Protein AF-A0AAN6R0A6-F1 (afdb_monomer_lite)

Radius of gyration: 35.76 Å; chains: 1; bounding box: 102×127×80 Å

Foldseek 3Di:
DVVVVVVVVVVVVVVVVVVVVVCPVVVVVPVVVVVVVVVVVVVVVVVVVVVVVVVLLVVLVVVLVVVLVVVVVVVPPPPPDPPDDDDDDDDPDDDDDDDDDDDPDPPPPPPPPPVVVVLVLSDAQLLVVLPPLSSQLNSLLVVLVVCVVPVPPDDLVVLLVSLLSNLQSLLVSLLSLLVVCVVPVPPSLVSNLSNLVSSLSSVVSSVVSLVSLVVDDVSVVSSVVSVVSNVVSVVSNVVSVVVSVVVVVVVVVVVVPPPPPDPDDDDDDDDDDDDDPPDPDDPDLVVDSNSVSVVVSPPPPVVPPPDDPPPPPDPPPPDDD

pLDDT: mean 73.0, std 18.94, range [33.69, 97.94]

Secondary structure (DSSP, 8-state):
-THHHHHHHHHHHHHHHHHHHHHHHHHHHHHHHHHHHHHHHHHHHHHHHHHHHHHHHHHHHHHHHHHHHHHHHHHHS-------------------PPPPP--------TTHHHHHHHTTTTT---GGGG-HHHHHHHHHHHHHHHHHH-GGG--HHHHHHHHHHHHHHHHHHHHHHHHHHHH-HHHHHHHHHHHHHHHHHHHHHHHHHHHHHHHSTTHHHHHHHHHHHHHHHHHHHHHHHHHHHHHHHHHHHHHHHS--------------------------TTS-HHHHHHHHTTTTTTTTS-----PPPP-------

Organism: NCBI:txid329885

Sequence (321 aa):
MILALTSRVEYIRLLCQHVAKGRRRDAISSTQRFLDRSAHWRSEYERAKNAWQIAEGQAIELRMEVEKMKVCLESTQPAASASKKRKKAVDEDVIPDPRSPKKAKTIANPGSREEAAELGLGTGFGFAEVGEIGNILMRGLYEMYTFSKHPDRSEVTVLAYHLVRTASVLPQVVQQAIKTSFTQPASGHEVLKTTLTAAGKAVVSLVVGLDRLSQATDGTELQGQVVYAYVHMFVSLLGTFEEVSEFEVIEAQRKTSMPAAAKRPSTSKKKASSQQPKQPKQPNLKETPSLNAITCFPRRRYRRAGWKFRCPPAPIRRIRI

Structure (mmCIF, N/CA/C/O backbone):
data_AF-A0AAN6R0A6-F1
#
_entry.id   AF-A0AAN6R0A6-F1
#
loop_
_atom_site.group_PDB
_atom_site.id
_atom_site.type_symbol
_atom_site.label_atom_id
_atom_site.label_alt_id
_atom_site.label_comp_id
_atom_site.label_asym_id
_atom_site.label_entity_id
_atom_site.label_seq_id
_atom_site.pdbx_PDB_ins_code
_atom_site.Cartn_x
_atom_site.Cartn_y
_atom_site.Cartn_z
_atom_site.occupancy
_atom_site.B_iso_or_equiv
_atom_site.auth_seq_id
_atom_site.auth_comp_id
_atom_site.auth_asym_id
_atom_site.auth_atom_id
_atom_site.pdbx_PDB_model_num
ATOM 1 N N . MET A 1 1 ? 54.506 -65.515 -8.933 1.00 51.25 1 MET A N 1
ATOM 2 C CA . MET A 1 1 ? 53.461 -64.542 -9.341 1.00 51.25 1 MET A CA 1
ATOM 3 C C . MET A 1 1 ? 52.574 -64.041 -8.194 1.00 51.25 1 MET A C 1
ATOM 5 O O . MET A 1 1 ? 52.149 -62.899 -8.262 1.00 51.25 1 MET A O 1
ATOM 9 N N . ILE A 1 2 ? 52.328 -64.814 -7.125 1.00 48.44 2 ILE A N 1
ATOM 10 C CA . ILE A 1 2 ? 51.451 -64.403 -6.002 1.00 48.44 2 ILE A CA 1
ATOM 11 C C . ILE A 1 2 ? 52.053 -63.263 -5.143 1.00 48.44 2 ILE A C 1
ATOM 13 O O . ILE A 1 2 ? 51.328 -62.374 -4.709 1.00 48.44 2 ILE A O 1
ATOM 17 N N . LEU A 1 3 ? 53.383 -63.200 -4.989 1.00 49.59 3 LEU A N 1
ATOM 18 C CA . LEU A 1 3 ? 54.068 -62.162 -4.191 1.00 49.59 3 LEU A CA 1
ATOM 19 C C . LEU A 1 3 ? 54.043 -60.744 -4.805 1.00 49.59 3 LEU A C 1
ATOM 21 O O . LEU A 1 3 ? 54.246 -59.764 -4.097 1.00 49.59 3 LEU A O 1
ATOM 25 N N . ALA A 1 4 ? 53.780 -60.610 -6.109 1.00 54.81 4 ALA A N 1
ATOM 26 C CA . ALA A 1 4 ? 53.687 -59.303 -6.773 1.00 54.81 4 ALA A CA 1
ATOM 27 C C . ALA A 1 4 ? 52.287 -58.669 -6.649 1.00 54.81 4 ALA A C 1
ATOM 29 O O . ALA A 1 4 ? 52.127 -57.463 -6.825 1.00 54.81 4 ALA A O 1
ATOM 30 N N . LEU A 1 5 ? 51.265 -59.475 -6.343 1.00 54.16 5 LEU A N 1
ATOM 31 C CA . LEU A 1 5 ? 49.896 -59.000 -6.136 1.00 54.16 5 LEU A CA 1
ATOM 32 C C . LEU A 1 5 ? 49.704 -58.447 -4.720 1.00 54.16 5 LEU A C 1
ATOM 34 O O . LEU A 1 5 ? 49.018 -57.441 -4.557 1.00 54.16 5 LEU A O 1
ATOM 38 N N . THR A 1 6 ? 50.364 -59.032 -3.716 1.00 65.56 6 THR A N 1
ATOM 39 C CA . THR A 1 6 ? 50.305 -58.542 -2.330 1.00 65.56 6 THR A CA 1
ATOM 40 C C . THR A 1 6 ? 50.966 -57.173 -2.182 1.00 65.56 6 THR A C 1
ATOM 42 O O . THR A 1 6 ? 50.362 -56.280 -1.596 1.00 65.56 6 THR A O 1
ATOM 45 N N . SER A 1 7 ? 52.127 -56.934 -2.809 1.00 69.44 7 SER A N 1
ATOM 46 C CA . SER A 1 7 ? 52.786 -55.616 -2.750 1.00 69.44 7 SER A CA 1
ATOM 47 C C . SER A 1 7 ? 51.950 -54.500 -3.388 1.00 69.44 7 SER A C 1
ATOM 49 O O . SER A 1 7 ? 51.964 -53.360 -2.922 1.00 69.44 7 SER A O 1
ATOM 51 N N . ARG A 1 8 ? 51.167 -54.828 -4.423 1.00 71.12 8 ARG A N 1
ATOM 52 C CA . ARG A 1 8 ? 50.298 -53.875 -5.120 1.00 71.12 8 ARG A CA 1
ATOM 53 C C . ARG A 1 8 ? 49.075 -53.504 -4.284 1.00 71.12 8 ARG A C 1
ATOM 55 O O . ARG A 1 8 ? 48.708 -52.333 -4.244 1.00 71.12 8 ARG A O 1
ATOM 62 N N . VAL A 1 9 ? 48.478 -54.473 -3.589 1.00 79.00 9 VAL A N 1
ATOM 63 C CA . VAL A 1 9 ? 47.356 -54.229 -2.668 1.00 79.00 9 VAL A CA 1
ATOM 64 C C . VAL A 1 9 ? 47.820 -53.414 -1.457 1.00 79.00 9 VAL A C 1
ATOM 66 O O . VAL A 1 9 ? 47.155 -52.445 -1.091 1.00 79.00 9 VAL A O 1
ATOM 69 N N . GLU A 1 10 ? 48.994 -53.720 -0.899 1.00 80.44 10 GLU A N 1
ATOM 70 C CA . GLU A 1 10 ? 49.588 -52.955 0.205 1.00 80.44 10 GLU A CA 1
ATOM 71 C C . GLU A 1 10 ? 49.877 -51.500 -0.198 1.00 80.44 10 GLU A C 1
ATOM 73 O O . GLU A 1 10 ? 49.555 -50.564 0.538 1.00 80.44 10 GLU A O 1
ATOM 78 N N . TYR A 1 11 ? 50.417 -51.297 -1.404 1.00 79.00 11 TYR A N 1
ATOM 79 C CA . TYR A 1 11 ? 50.698 -49.970 -1.952 1.00 79.00 11 TYR A CA 1
ATOM 80 C C . TYR A 1 11 ? 49.421 -49.151 -2.175 1.00 79.00 11 TYR A C 1
ATOM 82 O O . TYR A 1 11 ? 49.362 -47.982 -1.789 1.00 79.00 11 TYR A O 1
ATOM 90 N N . ILE A 1 12 ? 48.365 -49.770 -2.717 1.00 79.38 12 ILE A N 1
ATOM 91 C CA . ILE A 1 12 ? 47.046 -49.134 -2.864 1.00 79.38 12 ILE A CA 1
ATOM 92 C C . ILE A 1 12 ? 46.486 -48.750 -1.488 1.00 79.38 12 ILE A C 1
ATOM 94 O O . ILE A 1 12 ? 45.989 -47.636 -1.315 1.00 79.38 12 ILE A O 1
ATOM 98 N N . ARG A 1 13 ? 46.625 -49.619 -0.480 1.00 79.12 13 ARG A N 1
ATOM 99 C CA . ARG A 1 13 ? 46.149 -49.352 0.886 1.00 79.12 13 ARG A CA 1
ATOM 100 C C . ARG A 1 13 ? 46.866 -48.156 1.522 1.00 79.12 13 ARG A C 1
ATOM 102 O O . ARG A 1 13 ? 46.214 -47.296 2.117 1.00 79.12 13 ARG A O 1
ATOM 109 N N . LEU A 1 14 ? 48.185 -48.061 1.345 1.00 79.00 14 LEU A N 1
ATOM 110 C CA . LEU A 1 14 ? 49.009 -46.934 1.800 1.00 79.00 14 LEU A CA 1
ATOM 111 C C . LEU A 1 14 ? 48.650 -45.619 1.093 1.00 79.00 14 LEU A C 1
ATOM 113 O O . LEU A 1 14 ? 48.529 -44.584 1.755 1.00 79.00 14 LEU A O 1
ATOM 117 N N . LEU A 1 15 ? 48.402 -45.664 -0.219 1.00 74.69 15 LEU A N 1
ATOM 118 C CA . LEU A 1 15 ? 47.924 -44.524 -1.008 1.00 74.69 15 LEU A CA 1
ATOM 119 C C . LEU A 1 15 ? 46.561 -44.028 -0.519 1.00 74.69 15 LEU A C 1
ATOM 121 O O . LEU A 1 15 ? 46.397 -42.836 -0.253 1.00 74.69 15 LEU A O 1
ATOM 125 N N . CYS A 1 16 ? 45.601 -44.932 -0.317 1.00 72.38 16 CYS A N 1
ATOM 126 C CA . CYS A 1 16 ? 44.285 -44.584 0.215 1.00 72.38 16 CYS A CA 1
ATOM 127 C C . CYS A 1 16 ? 44.385 -43.942 1.608 1.00 72.38 16 CYS A C 1
ATOM 129 O O . CYS A 1 16 ? 43.691 -42.963 1.888 1.00 72.38 16 CYS A O 1
ATOM 131 N N . GLN A 1 17 ? 45.285 -44.431 2.466 1.00 74.62 17 GLN A N 1
ATOM 132 C CA . GLN A 1 17 ? 45.495 -43.873 3.802 1.00 74.62 17 GLN A CA 1
ATOM 133 C C . GLN A 1 17 ? 46.148 -42.479 3.767 1.00 74.62 17 GLN A C 1
ATOM 135 O O . GLN A 1 17 ? 45.773 -41.612 4.560 1.00 74.62 17 GLN A O 1
ATOM 140 N N . HIS A 1 18 ? 47.082 -42.232 2.843 1.00 67.44 18 HIS A N 1
ATOM 141 C CA . HIS A 1 18 ? 47.694 -40.912 2.648 1.00 67.44 18 HIS A CA 1
ATOM 142 C C . HIS A 1 18 ? 46.698 -39.890 2.089 1.00 67.44 18 HIS A C 1
ATOM 144 O O . HIS A 1 18 ? 46.597 -38.778 2.610 1.00 67.44 18 HIS A O 1
ATOM 150 N N . VAL A 1 19 ? 45.889 -40.283 1.102 1.00 65.69 19 VAL A N 1
ATOM 151 C CA . VAL A 1 19 ? 44.829 -39.432 0.536 1.00 65.69 19 VAL A CA 1
ATOM 152 C C . VAL A 1 19 ? 43.765 -39.100 1.591 1.00 65.69 19 VAL A C 1
ATOM 154 O O . VAL A 1 19 ? 43.313 -37.957 1.674 1.00 65.69 19 VAL A O 1
ATOM 157 N N . ALA A 1 20 ? 43.401 -40.057 2.451 1.00 62.56 20 ALA A N 1
ATOM 158 C CA . ALA A 1 20 ? 42.457 -39.830 3.545 1.00 62.56 20 ALA A CA 1
ATOM 159 C C . ALA A 1 20 ? 43.007 -38.887 4.633 1.00 62.56 20 ALA A C 1
ATOM 161 O O . ALA A 1 20 ? 42.252 -38.083 5.184 1.00 62.56 20 ALA A O 1
ATOM 162 N N . LYS A 1 21 ? 44.315 -38.945 4.930 1.00 60.75 21 LYS A N 1
ATOM 163 C CA . LYS A 1 21 ? 44.974 -38.034 5.884 1.00 60.75 21 LYS A CA 1
ATOM 164 C C . LYS A 1 21 ? 45.144 -36.617 5.322 1.00 60.75 21 LYS A C 1
ATOM 166 O O . LYS A 1 21 ? 44.947 -35.663 6.070 1.00 60.75 21 LYS A O 1
ATOM 171 N N . GLY A 1 22 ? 45.433 -36.473 4.025 1.00 58.47 22 GLY A N 1
ATOM 172 C CA . GLY A 1 22 ? 45.566 -35.172 3.356 1.00 58.47 22 GLY A CA 1
ATOM 173 C C . GLY A 1 22 ? 44.242 -34.413 3.207 1.00 58.47 22 GLY A C 1
ATOM 174 O O . GLY A 1 22 ? 44.196 -33.208 3.425 1.00 58.47 22 GLY A O 1
ATOM 175 N N . ARG A 1 23 ? 43.125 -35.103 2.930 1.00 56.03 23 ARG A N 1
ATOM 176 C CA . ARG A 1 23 ? 41.823 -34.433 2.729 1.00 56.03 23 ARG A CA 1
ATOM 177 C C . ARG A 1 23 ? 41.194 -33.858 4.000 1.00 56.03 23 ARG A C 1
ATOM 179 O O . ARG A 1 23 ? 40.386 -32.946 3.893 1.00 56.03 23 ARG A O 1
ATOM 186 N N . ARG A 1 24 ? 41.514 -34.347 5.203 1.00 54.97 24 ARG A N 1
ATOM 187 C CA . ARG A 1 24 ? 40.790 -33.926 6.423 1.00 54.97 24 ARG A CA 1
ATOM 188 C C . ARG A 1 24 ? 41.092 -32.497 6.891 1.00 54.97 24 ARG A C 1
ATOM 190 O O . ARG A 1 24 ? 40.231 -31.917 7.541 1.00 54.97 24 ARG A O 1
ATOM 197 N N . ARG A 1 25 ? 42.257 -31.919 6.569 1.00 54.47 25 ARG A N 1
ATOM 198 C CA . ARG A 1 25 ? 42.593 -30.536 6.975 1.00 54.47 25 ARG A CA 1
ATOM 199 C C . ARG A 1 25 ? 42.025 -29.474 6.021 1.00 54.47 25 ARG A C 1
ATOM 201 O O . ARG A 1 25 ? 41.615 -28.420 6.493 1.00 54.47 25 ARG A O 1
ATOM 208 N N . ASP A 1 26 ? 41.859 -29.804 4.738 1.00 53.75 26 ASP A N 1
ATOM 209 C CA . ASP A 1 26 ? 41.384 -28.851 3.717 1.00 53.75 26 ASP A CA 1
ATOM 210 C C . ASP A 1 26 ? 39.917 -29.062 3.279 1.00 53.75 26 ASP A C 1
ATOM 212 O O . ASP A 1 26 ? 39.268 -28.131 2.794 1.00 53.75 26 ASP A O 1
ATOM 216 N N . ALA A 1 27 ? 39.336 -30.253 3.481 1.00 53.81 27 ALA A N 1
ATOM 217 C CA . ALA A 1 27 ? 37.946 -30.531 3.083 1.00 53.81 27 ALA A CA 1
ATOM 218 C C . ALA A 1 27 ? 36.902 -29.934 4.042 1.00 53.81 27 ALA A C 1
ATOM 220 O O . ALA A 1 27 ? 35.821 -29.538 3.602 1.00 53.81 27 ALA A O 1
ATOM 221 N N . ILE A 1 28 ? 37.226 -29.826 5.337 1.00 52.41 28 ILE A N 1
ATOM 222 C CA . ILE A 1 28 ? 36.341 -29.173 6.314 1.00 52.41 28 ILE A CA 1
ATOM 223 C C . ILE A 1 28 ? 36.450 -27.645 6.169 1.00 52.41 28 ILE A C 1
ATOM 225 O O . ILE A 1 28 ? 35.452 -26.947 6.263 1.00 52.41 28 ILE A O 1
ATOM 229 N N . SER A 1 29 ? 37.634 -27.113 5.834 1.00 54.59 29 SER A N 1
ATOM 230 C CA . SER A 1 29 ? 37.835 -25.666 5.662 1.00 54.59 29 SER A CA 1
ATOM 231 C C . SER A 1 29 ? 37.207 -25.110 4.379 1.00 54.59 29 SER A C 1
ATOM 233 O O . SER A 1 29 ? 36.623 -24.031 4.406 1.00 54.59 29 SER A O 1
ATOM 235 N N . SER A 1 30 ? 37.291 -25.823 3.253 1.00 55.41 30 SER A N 1
ATOM 236 C CA . SER A 1 30 ? 36.768 -25.316 1.975 1.00 55.41 30 SER A CA 1
ATOM 237 C C . SER A 1 30 ? 35.240 -25.246 1.959 1.00 55.41 30 SER A C 1
ATOM 239 O O . SER A 1 30 ? 34.690 -24.185 1.674 1.00 55.41 30 SER A O 1
ATOM 241 N N . THR A 1 31 ? 34.548 -26.320 2.345 1.00 52.44 31 THR A N 1
ATOM 242 C CA . THR A 1 31 ? 33.074 -26.363 2.366 1.00 52.44 31 THR A CA 1
ATOM 243 C C . THR A 1 31 ? 32.483 -25.352 3.358 1.00 52.44 31 THR A C 1
ATOM 245 O O . THR A 1 31 ? 31.539 -24.643 3.014 1.00 52.44 31 THR A O 1
ATOM 248 N N . GLN A 1 32 ? 33.084 -25.201 4.548 1.00 54.78 32 GLN A N 1
ATOM 249 C CA . GLN A 1 32 ? 32.660 -24.201 5.538 1.00 54.78 32 GLN A CA 1
ATOM 250 C C . GLN A 1 32 ? 32.921 -22.761 5.046 1.00 54.78 32 GLN A C 1
ATOM 252 O O . GLN A 1 32 ? 32.041 -21.915 5.155 1.00 54.78 32 GLN A O 1
ATOM 257 N N . ARG A 1 33 ? 34.061 -22.491 4.383 1.00 57.41 33 ARG A N 1
ATOM 258 C CA . ARG A 1 33 ? 34.363 -21.173 3.779 1.00 57.41 33 ARG A CA 1
ATOM 259 C C . ARG A 1 33 ? 33.404 -20.782 2.651 1.00 57.41 33 ARG A C 1
ATOM 261 O O . ARG A 1 33 ? 33.110 -19.598 2.494 1.00 57.41 33 ARG A O 1
ATOM 268 N N . PHE A 1 34 ? 32.924 -21.734 1.846 1.00 59.19 34 PHE A N 1
ATOM 269 C CA . PHE A 1 34 ? 31.908 -21.450 0.822 1.00 59.19 34 PHE A CA 1
ATOM 270 C C . PHE A 1 34 ? 30.554 -21.098 1.449 1.00 59.19 34 PHE A C 1
ATOM 272 O O . PHE A 1 34 ? 29.883 -20.178 0.972 1.00 59.19 34 PHE A O 1
ATOM 279 N N . LEU A 1 35 ? 30.178 -21.774 2.540 1.00 62.88 35 LEU A N 1
ATOM 280 C CA . LEU A 1 35 ? 28.979 -21.437 3.307 1.00 62.88 35 LEU A CA 1
ATOM 281 C C . LEU A 1 35 ? 29.103 -20.040 3.930 1.00 62.88 35 LEU A C 1
ATOM 283 O O . LEU A 1 35 ? 28.197 -19.230 3.728 1.00 62.88 35 LEU A O 1
ATOM 287 N N . ASP A 1 36 ? 30.250 -19.714 4.530 1.00 73.25 36 ASP A N 1
ATOM 288 C CA . ASP A 1 36 ? 30.532 -18.390 5.103 1.00 73.25 36 ASP A CA 1
ATOM 289 C C . ASP A 1 36 ? 30.529 -17.284 4.041 1.00 73.25 36 ASP A C 1
ATOM 291 O O . ASP A 1 36 ? 29.966 -16.213 4.256 1.00 73.25 36 ASP A O 1
ATOM 295 N N . ARG A 1 37 ? 31.075 -17.542 2.845 1.00 78.88 37 ARG A N 1
ATOM 296 C CA . ARG A 1 37 ? 31.036 -16.583 1.729 1.00 78.88 37 ARG A CA 1
ATOM 297 C C . ARG A 1 37 ? 29.612 -16.366 1.217 1.00 78.88 37 ARG A C 1
ATOM 299 O O . ARG A 1 37 ? 29.241 -15.232 0.925 1.00 78.88 37 ARG A O 1
ATOM 306 N N . SER A 1 38 ? 28.804 -17.423 1.115 1.00 79.69 38 SER A N 1
ATOM 307 C CA . SER A 1 38 ? 27.401 -17.290 0.704 1.00 79.69 38 SER A CA 1
ATOM 308 C C . SER A 1 38 ? 26.569 -16.542 1.751 1.00 79.69 38 SER A C 1
ATOM 310 O O . SER A 1 38 ? 25.739 -15.709 1.399 1.00 79.69 38 SER A O 1
ATOM 312 N N . ALA A 1 39 ? 26.805 -16.803 3.040 1.00 81.19 39 ALA A N 1
ATOM 313 C CA . ALA A 1 39 ? 26.158 -16.097 4.139 1.00 81.19 39 ALA A CA 1
ATOM 314 C C . ALA A 1 39 ? 26.573 -14.620 4.168 1.00 81.19 39 ALA A C 1
ATOM 316 O O . ALA A 1 39 ? 25.713 -13.753 4.300 1.00 81.19 39 ALA A O 1
ATOM 317 N N . HIS A 1 40 ? 27.860 -14.334 3.950 1.00 87.56 40 HIS A N 1
ATOM 318 C CA . HIS A 1 40 ? 28.379 -12.976 3.824 1.00 87.56 40 HIS A CA 1
ATOM 319 C C . HIS A 1 40 ? 27.683 -12.208 2.696 1.00 87.56 40 HIS A C 1
ATOM 321 O O . HIS A 1 40 ? 27.121 -11.153 2.956 1.00 87.56 40 HIS A O 1
ATOM 327 N N . TRP A 1 41 ? 27.623 -12.749 1.474 1.00 91.94 41 TRP A N 1
ATOM 328 C CA . TRP A 1 41 ? 26.972 -12.049 0.358 1.00 91.94 41 TRP A CA 1
ATOM 329 C C . TRP A 1 41 ? 25.464 -11.873 0.538 1.00 91.94 41 TRP A C 1
ATOM 331 O O . TRP A 1 41 ? 24.940 -10.835 0.148 1.00 91.94 41 TRP A O 1
ATOM 341 N N . ARG A 1 42 ? 24.761 -12.830 1.161 1.00 91.62 42 ARG A N 1
ATOM 342 C CA . ARG A 1 42 ? 23.348 -12.632 1.536 1.00 91.62 42 ARG A CA 1
ATOM 343 C C . ARG A 1 42 ? 23.199 -11.499 2.551 1.00 91.62 42 ARG A C 1
ATOM 345 O O . ARG A 1 42 ? 22.319 -10.664 2.395 1.00 91.62 42 ARG A O 1
ATOM 352 N N . SER A 1 43 ? 24.068 -11.455 3.559 1.00 92.69 43 SER A N 1
ATOM 353 C CA . SER A 1 43 ? 24.074 -10.397 4.576 1.00 92.69 43 SER A CA 1
ATOM 354 C C . SER A 1 43 ? 24.381 -9.022 3.975 1.00 92.69 43 SER A C 1
ATOM 356 O O . SER A 1 43 ? 23.661 -8.062 4.238 1.00 92.69 43 SER A O 1
ATOM 358 N N . GLU A 1 44 ? 25.396 -8.924 3.112 1.00 93.00 44 GLU A N 1
ATOM 359 C CA . GLU A 1 44 ? 25.736 -7.681 2.410 1.00 93.00 44 GLU A CA 1
ATOM 360 C C . GLU A 1 44 ? 24.626 -7.250 1.448 1.00 93.00 44 GLU A C 1
ATOM 362 O O . GLU A 1 44 ? 24.297 -6.067 1.391 1.00 93.00 44 GLU A O 1
ATOM 367 N N . TYR A 1 45 ? 23.994 -8.195 0.746 1.00 95.88 45 TYR A N 1
ATOM 368 C CA . TYR A 1 45 ? 22.830 -7.911 -0.089 1.00 95.88 45 TYR A CA 1
ATOM 369 C C . TYR A 1 45 ? 21.672 -7.342 0.735 1.00 95.88 45 TYR A C 1
ATOM 371 O O . TYR A 1 45 ? 21.141 -6.293 0.381 1.00 95.88 45 TYR A O 1
ATOM 379 N N . GLU A 1 46 ? 21.307 -7.974 1.854 1.00 94.81 46 GLU A N 1
ATOM 380 C CA . GLU A 1 46 ? 20.240 -7.459 2.720 1.00 94.81 46 GLU A CA 1
ATOM 381 C C . GLU A 1 46 ? 20.615 -6.098 3.327 1.00 94.81 46 GLU A C 1
ATOM 383 O O . GLU A 1 46 ? 19.773 -5.204 3.391 1.00 94.81 46 GLU A O 1
ATOM 388 N N . ARG A 1 47 ? 21.885 -5.870 3.694 1.00 94.62 47 ARG A N 1
ATOM 389 C CA . ARG A 1 47 ? 22.349 -4.554 4.166 1.00 94.62 47 ARG A CA 1
ATOM 390 C C . ARG A 1 47 ? 22.214 -3.484 3.082 1.00 94.62 47 ARG A C 1
ATOM 392 O O . ARG A 1 47 ? 21.681 -2.412 3.361 1.00 94.62 47 ARG A O 1
ATOM 399 N N . ALA A 1 48 ? 22.675 -3.766 1.865 1.00 95.62 48 ALA A N 1
ATOM 400 C CA . ALA A 1 48 ? 22.591 -2.841 0.738 1.00 95.62 48 ALA A CA 1
ATOM 401 C C . ALA A 1 48 ? 21.135 -2.557 0.346 1.00 95.62 48 ALA A C 1
ATOM 403 O O . ALA A 1 48 ? 20.765 -1.406 0.132 1.00 95.62 48 ALA A O 1
ATOM 404 N N . LYS A 1 49 ? 20.291 -3.591 0.325 1.00 93.31 49 LYS A N 1
ATOM 405 C CA . LYS A 1 49 ? 18.851 -3.486 0.079 1.00 93.31 49 LYS A CA 1
ATOM 406 C C . LYS A 1 49 ? 18.162 -2.617 1.132 1.00 93.31 49 LYS A C 1
ATOM 408 O O . LYS A 1 49 ? 17.406 -1.724 0.764 1.00 93.31 49 LYS A O 1
ATOM 413 N N . ASN A 1 50 ? 18.468 -2.813 2.416 1.00 92.12 50 ASN A N 1
ATOM 414 C CA . ASN A 1 50 ? 17.938 -1.980 3.498 1.00 92.12 50 ASN A CA 1
ATOM 415 C C . ASN A 1 50 ? 18.404 -0.522 3.366 1.00 92.12 50 ASN A C 1
ATOM 417 O O . ASN A 1 50 ? 17.592 0.393 3.467 1.00 92.12 50 ASN A O 1
ATOM 421 N N . ALA A 1 51 ? 19.693 -0.292 3.091 1.00 93.94 51 ALA A N 1
ATOM 422 C CA . ALA A 1 51 ? 20.229 1.054 2.883 1.00 93.94 51 ALA A CA 1
ATOM 423 C C . ALA A 1 51 ? 19.566 1.758 1.688 1.00 93.94 51 ALA A C 1
ATOM 425 O O . ALA A 1 51 ? 19.210 2.933 1.779 1.00 93.94 51 ALA A O 1
ATOM 426 N N . TRP A 1 52 ? 19.346 1.029 0.592 1.00 92.38 52 TRP A N 1
ATOM 427 C CA . TRP A 1 52 ? 18.644 1.534 -0.582 1.00 92.38 52 TRP A CA 1
ATOM 428 C C . TRP A 1 52 ? 17.185 1.885 -0.269 1.00 92.38 52 TRP A C 1
ATOM 430 O O . TRP A 1 52 ? 16.756 2.982 -0.606 1.00 92.38 52 TRP A O 1
ATOM 440 N N . GLN A 1 53 ? 16.451 1.029 0.449 1.00 86.31 53 GLN A N 1
ATOM 441 C CA . GLN A 1 53 ? 15.070 1.312 0.869 1.00 86.31 53 GLN A CA 1
ATOM 442 C C . GLN A 1 53 ? 14.971 2.545 1.780 1.00 86.31 53 GLN A C 1
ATOM 444 O O . GLN A 1 53 ? 14.036 3.337 1.652 1.00 86.31 53 GLN A O 1
ATOM 449 N N . ILE A 1 54 ? 15.939 2.738 2.682 1.00 87.81 54 ILE A N 1
ATOM 450 C CA . ILE A 1 54 ? 16.014 3.931 3.537 1.00 87.81 54 ILE A CA 1
ATOM 451 C C . ILE A 1 54 ? 16.243 5.183 2.681 1.00 87.81 54 ILE A C 1
ATOM 453 O O . ILE A 1 54 ? 15.520 6.169 2.832 1.00 87.81 54 ILE A O 1
ATOM 457 N N . ALA A 1 55 ? 17.216 5.141 1.767 1.00 91.50 55 ALA A N 1
ATOM 458 C CA . ALA A 1 55 ? 17.546 6.267 0.896 1.00 91.50 55 ALA A CA 1
ATOM 459 C C . ALA A 1 55 ? 16.400 6.612 -0.073 1.00 91.50 55 ALA A C 1
ATOM 461 O O . ALA A 1 55 ? 16.065 7.784 -0.239 1.00 91.50 55 ALA A O 1
ATOM 462 N N . GLU A 1 56 ? 15.763 5.602 -0.671 1.00 85.12 56 GLU A N 1
ATOM 463 C CA . GLU A 1 56 ? 14.553 5.749 -1.488 1.00 85.12 56 GLU A CA 1
ATOM 464 C C . GLU A 1 56 ? 13.447 6.433 -0.676 1.00 85.12 56 GLU A C 1
ATOM 466 O O . GLU A 1 56 ? 12.856 7.420 -1.116 1.00 85.12 56 GLU A O 1
ATOM 471 N N . GLY A 1 57 ? 13.235 5.972 0.557 1.00 81.94 57 GLY A N 1
ATOM 472 C CA . GLY A 1 57 ? 12.277 6.565 1.474 1.00 81.94 57 GLY A CA 1
ATOM 473 C C . GLY A 1 57 ? 12.513 8.052 1.737 1.00 81.94 57 GLY A C 1
ATOM 474 O O . GLY A 1 57 ? 11.589 8.859 1.603 1.00 81.94 57 GLY A O 1
ATOM 475 N N . GLN A 1 58 ? 13.752 8.423 2.062 1.00 88.62 58 GLN A N 1
ATOM 476 C CA . GLN A 1 58 ? 14.146 9.816 2.286 1.00 88.62 58 GLN A CA 1
ATOM 477 C C . GLN A 1 58 ? 13.977 10.670 1.025 1.00 88.62 58 GLN A C 1
ATOM 479 O O . GLN A 1 58 ? 13.502 11.802 1.098 1.00 88.62 58 GLN A O 1
ATOM 484 N N . ALA A 1 59 ? 14.319 10.133 -0.148 1.00 88.62 59 ALA A N 1
ATOM 485 C CA . ALA A 1 59 ? 14.162 10.845 -1.410 1.00 88.62 59 ALA A CA 1
ATOM 486 C C . ALA A 1 59 ? 12.689 11.160 -1.711 1.00 88.62 59 ALA A C 1
ATOM 488 O O . ALA A 1 59 ? 12.380 12.261 -2.171 1.00 88.62 59 ALA A O 1
ATOM 489 N N . ILE A 1 60 ? 11.772 10.226 -1.440 1.00 83.19 60 ILE A N 1
ATOM 490 C CA . ILE A 1 60 ? 10.333 10.452 -1.634 1.00 83.19 60 ILE A CA 1
ATOM 491 C C . ILE A 1 60 ? 9.809 11.492 -0.640 1.00 83.19 60 ILE A C 1
ATOM 493 O O . ILE A 1 60 ? 9.066 12.389 -1.033 1.00 83.19 60 ILE A O 1
ATOM 497 N N . GLU A 1 61 ? 10.226 11.419 0.622 1.00 84.50 61 GLU A N 1
ATOM 498 C CA . GLU A 1 61 ? 9.839 12.387 1.653 1.00 84.50 61 GLU A CA 1
ATOM 499 C C . GLU A 1 61 ? 10.288 13.811 1.302 1.00 84.50 61 GLU A C 1
ATOM 501 O O . GLU A 1 61 ? 9.480 14.741 1.319 1.00 84.50 61 GLU A O 1
ATOM 506 N N . LEU A 1 62 ? 11.539 13.976 0.864 1.00 88.69 62 LEU A N 1
ATOM 507 C CA . LEU A 1 62 ? 12.046 15.262 0.385 1.00 88.69 62 LEU A CA 1
ATOM 508 C C . LEU A 1 62 ? 11.270 15.766 -0.839 1.00 88.69 62 LEU A C 1
ATOM 510 O O . LEU A 1 62 ? 10.969 16.954 -0.923 1.00 88.69 62 LEU A O 1
ATOM 514 N N . ARG A 1 63 ? 10.904 14.887 -1.783 1.00 85.25 63 ARG A N 1
ATOM 515 C CA . ARG A 1 63 ? 10.079 15.265 -2.948 1.00 85.25 63 ARG A CA 1
ATOM 516 C C . ARG A 1 63 ? 8.686 15.735 -2.533 1.00 85.25 63 ARG A C 1
ATOM 518 O O . ARG A 1 63 ? 8.197 16.723 -3.080 1.00 85.25 63 ARG A O 1
ATOM 525 N N . MET A 1 64 ? 8.064 15.056 -1.572 1.00 82.19 64 MET A N 1
ATOM 526 C CA . MET A 1 64 ? 6.778 15.464 -1.009 1.00 82.19 64 MET A CA 1
ATOM 527 C C . MET A 1 64 ? 6.873 16.829 -0.321 1.00 82.19 64 MET A C 1
ATOM 529 O O . MET A 1 64 ? 6.022 17.683 -0.563 1.00 82.19 64 MET A O 1
ATOM 533 N N . GLU A 1 65 ? 7.911 17.064 0.486 1.00 85.06 65 GLU A N 1
ATOM 534 C CA . GLU A 1 65 ? 8.097 18.349 1.168 1.00 85.06 65 GLU A CA 1
ATOM 535 C C . GLU A 1 65 ? 8.392 19.475 0.168 1.00 85.06 65 GLU A C 1
ATOM 537 O O . GLU A 1 65 ? 7.823 20.556 0.278 1.00 85.06 65 GLU A O 1
ATOM 542 N N . VAL A 1 66 ? 9.198 19.221 -0.869 1.00 87.06 66 VAL A N 1
ATOM 543 C CA . VAL A 1 66 ? 9.421 20.184 -1.960 1.00 87.06 66 VAL A CA 1
ATOM 544 C C . VAL A 1 66 ? 8.107 20.544 -2.650 1.00 87.06 66 VAL A C 1
ATOM 546 O O . VAL A 1 66 ? 7.858 21.722 -2.898 1.00 87.06 66 VAL A O 1
ATOM 549 N N . GLU A 1 67 ? 7.252 19.567 -2.954 1.00 79.88 67 GLU A N 1
ATOM 550 C CA . GLU A 1 67 ? 5.959 19.834 -3.593 1.00 79.88 67 GLU A CA 1
ATOM 551 C C . GLU A 1 67 ? 5.023 20.619 -2.665 1.00 79.88 67 GLU A C 1
ATOM 553 O O . GLU A 1 67 ? 4.405 21.594 -3.086 1.00 79.88 67 GLU A O 1
ATOM 558 N N . LYS A 1 68 ? 4.980 20.268 -1.378 1.00 81.12 68 LYS A N 1
ATOM 559 C CA . LYS A 1 68 ? 4.242 21.017 -0.355 1.00 81.12 68 LYS A CA 1
ATOM 560 C C . LYS A 1 68 ? 4.728 22.465 -0.257 1.00 81.12 68 LYS A C 1
ATOM 562 O O . LYS A 1 68 ? 3.914 23.384 -0.247 1.00 81.12 68 LYS A O 1
ATOM 567 N N . MET A 1 69 ? 6.041 22.685 -0.254 1.00 82.44 69 MET A N 1
ATOM 568 C CA . MET A 1 69 ? 6.633 24.024 -0.225 1.00 82.44 69 MET A CA 1
ATOM 569 C C . MET A 1 69 ? 6.343 24.815 -1.503 1.00 82.44 69 MET A C 1
ATOM 571 O O . MET A 1 69 ? 6.062 26.009 -1.417 1.00 82.44 69 MET A O 1
ATOM 575 N N . LYS A 1 70 ? 6.334 24.171 -2.677 1.00 83.25 70 LYS A N 1
ATOM 576 C CA . LYS A 1 70 ? 5.896 24.811 -3.929 1.00 83.25 70 LYS A CA 1
ATOM 577 C C . LYS A 1 70 ? 4.445 25.271 -3.844 1.00 83.25 70 LYS A C 1
ATOM 579 O O . LYS A 1 70 ? 4.170 26.422 -4.159 1.00 83.25 70 LYS A O 1
ATOM 584 N N . VAL A 1 71 ? 3.544 24.422 -3.348 1.00 77.06 71 VAL A N 1
ATOM 585 C CA . VAL A 1 71 ? 2.129 24.780 -3.150 1.00 77.06 71 VAL A CA 1
ATOM 586 C C . VAL A 1 71 ? 1.994 25.957 -2.178 1.00 77.06 71 VAL A C 1
ATOM 588 O O . VAL A 1 71 ? 1.257 26.904 -2.456 1.00 77.06 71 VAL A O 1
ATOM 591 N N . CYS A 1 72 ? 2.745 25.958 -1.071 1.00 83.19 72 CYS A N 1
ATOM 592 C CA . CYS A 1 72 ? 2.775 27.086 -0.136 1.00 83.19 72 CYS A CA 1
ATOM 593 C C . CYS A 1 72 ? 3.251 28.382 -0.814 1.00 83.19 72 CYS A C 1
ATOM 595 O O . CYS A 1 72 ? 2.608 29.422 -0.655 1.00 83.19 72 CYS A O 1
ATOM 597 N N . LEU A 1 73 ? 4.328 28.331 -1.603 1.00 83.31 73 LEU A N 1
ATOM 598 C CA . LEU A 1 73 ? 4.852 29.494 -2.326 1.00 83.31 73 LEU A CA 1
ATOM 599 C C . LEU A 1 73 ? 3.862 30.020 -3.369 1.00 83.31 73 LEU A C 1
ATOM 601 O O . LEU A 1 73 ? 3.621 31.223 -3.415 1.00 83.31 73 LEU A O 1
ATOM 605 N N . GLU A 1 74 ? 3.238 29.139 -4.149 1.00 81.19 74 GLU A N 1
ATOM 606 C CA . GLU A 1 74 ? 2.225 29.503 -5.147 1.00 81.19 74 GLU A CA 1
ATOM 607 C C . GLU A 1 74 ? 0.969 30.109 -4.507 1.00 81.19 74 GLU A C 1
ATOM 609 O O . GLU A 1 74 ? 0.367 31.018 -5.074 1.00 81.19 74 GLU A O 1
ATOM 614 N N . SER A 1 75 ? 0.588 29.649 -3.311 1.00 76.56 75 SER A N 1
ATOM 615 C CA . SER A 1 75 ? -0.531 30.223 -2.551 1.00 76.56 75 SER A CA 1
ATOM 616 C C . SER A 1 75 ? -0.203 31.578 -1.914 1.00 76.56 75 SER A C 1
ATOM 618 O O . SER A 1 75 ? -1.085 32.423 -1.768 1.00 76.56 75 SER A O 1
ATOM 620 N N . THR A 1 76 ? 1.066 31.795 -1.554 1.00 75.31 76 THR A N 1
ATOM 621 C CA . THR A 1 76 ? 1.537 33.037 -0.922 1.00 75.31 76 THR A CA 1
ATOM 622 C C . THR A 1 76 ? 1.889 34.095 -1.959 1.00 75.31 76 THR A C 1
ATOM 624 O O . THR A 1 76 ? 1.884 35.281 -1.639 1.00 75.31 76 THR A O 1
ATOM 627 N N . GLN A 1 77 ? 2.173 33.695 -3.204 1.00 67.38 77 GLN A N 1
ATOM 628 C CA . GLN A 1 77 ? 2.408 34.618 -4.302 1.00 67.38 77 GLN A CA 1
ATOM 629 C C . GLN A 1 77 ? 1.101 35.378 -4.586 1.00 67.38 77 GLN A C 1
ATOM 631 O O . GLN A 1 77 ? 0.154 34.803 -5.131 1.00 67.38 77 GLN A O 1
ATOM 636 N N . PRO A 1 78 ? 1.007 36.673 -4.226 1.00 52.91 78 PRO A N 1
ATOM 637 C CA . PRO A 1 78 ? -0.189 37.449 -4.505 1.00 52.91 78 PRO A CA 1
ATOM 638 C C . PRO A 1 78 ? -0.378 37.479 -6.019 1.00 52.91 78 PRO A C 1
ATOM 640 O O . PRO A 1 78 ? 0.612 37.532 -6.753 1.00 52.91 78 PRO A O 1
ATOM 643 N N . ALA A 1 79 ? -1.627 37.475 -6.490 1.00 57.50 79 ALA A N 1
ATOM 644 C CA . ALA A 1 79 ? -1.980 37.669 -7.895 1.00 57.50 79 ALA A CA 1
ATOM 645 C C . ALA A 1 79 ? -1.495 39.050 -8.389 1.00 57.50 79 ALA A C 1
ATOM 647 O O . ALA A 1 79 ? -2.249 40.016 -8.504 1.00 57.50 79 ALA A O 1
ATOM 648 N N . ALA A 1 80 ? -0.197 39.169 -8.638 1.00 56.25 80 ALA A N 1
ATOM 649 C CA . ALA A 1 80 ? 0.462 40.384 -9.055 1.00 56.25 80 ALA A CA 1
ATOM 650 C C . ALA A 1 80 ? 0.288 40.519 -10.566 1.00 56.25 80 ALA A C 1
ATOM 652 O O . ALA A 1 80 ? 1.081 39.996 -11.344 1.00 56.25 80 ALA A O 1
ATOM 653 N N . SER A 1 81 ? -0.792 41.201 -10.960 1.00 51.84 81 SER A N 1
ATOM 654 C CA . SER A 1 81 ? -0.821 42.266 -11.984 1.00 51.84 81 SER A CA 1
ATOM 655 C C . SER A 1 81 ? -2.155 42.351 -12.742 1.00 51.84 81 SER A C 1
ATOM 657 O O . SER A 1 81 ? -2.223 42.216 -13.959 1.00 51.84 81 SER A O 1
ATOM 659 N N . ALA A 1 82 ? -3.227 42.752 -12.053 1.00 48.59 82 ALA A N 1
ATOM 660 C CA . ALA A 1 82 ? -4.182 43.650 -12.703 1.00 48.59 82 ALA A CA 1
ATOM 661 C C . ALA A 1 82 ? -3.515 45.034 -12.772 1.00 48.59 82 ALA A C 1
ATOM 663 O O . ALA A 1 82 ? -3.647 45.856 -11.865 1.00 48.59 82 ALA A O 1
ATOM 664 N N . SER A 1 83 ? -2.707 45.257 -13.811 1.00 52.19 83 SER A N 1
ATOM 665 C CA . SER A 1 83 ? -2.028 46.527 -14.062 1.00 52.19 83 SER A CA 1
ATOM 666 C C . SER A 1 83 ? -3.063 47.641 -14.248 1.00 52.19 83 SER A C 1
ATOM 668 O O . SER A 1 83 ? -3.587 47.858 -15.344 1.00 52.19 83 SER A O 1
ATOM 670 N N . LYS A 1 84 ? -3.375 48.367 -13.172 1.00 51.69 84 LYS A N 1
ATOM 671 C CA . LYS A 1 84 ? -4.063 49.655 -13.262 1.00 51.69 84 LYS A CA 1
ATOM 672 C C . LYS A 1 84 ? -3.172 50.604 -14.064 1.00 51.69 84 LYS A C 1
ATOM 674 O O . LYS A 1 84 ? -2.070 50.934 -13.636 1.00 51.69 84 LYS A O 1
ATOM 679 N N . LYS A 1 85 ? -3.682 51.025 -15.227 1.00 53.72 85 LYS A N 1
ATOM 680 C CA . LYS A 1 85 ? -3.283 52.215 -15.995 1.00 53.72 85 LYS A CA 1
ATOM 681 C C . LYS A 1 85 ? -2.611 53.265 -15.096 1.00 53.72 85 LYS A C 1
ATOM 683 O O . LYS A 1 85 ? -3.303 53.929 -14.326 1.00 53.72 85 LYS A O 1
ATOM 688 N N . ARG A 1 86 ? -1.304 53.481 -15.253 1.00 50.25 86 ARG A N 1
ATOM 689 C CA . ARG A 1 86 ? -0.649 54.719 -14.814 1.00 50.25 86 ARG A CA 1
ATOM 690 C C . ARG A 1 86 ? -0.255 55.509 -16.059 1.00 50.25 86 ARG A C 1
ATOM 692 O O . ARG A 1 86 ? 0.331 54.966 -16.991 1.00 50.25 86 ARG A O 1
ATOM 699 N N . LYS A 1 87 ? -0.722 56.757 -16.100 1.00 48.75 87 LYS A N 1
ATOM 700 C CA . LYS A 1 87 ? -0.601 57.697 -17.214 1.00 48.75 87 LYS A CA 1
ATOM 701 C C . LYS A 1 87 ? 0.865 57.973 -17.563 1.00 48.75 87 LYS A C 1
ATOM 703 O O . LYS A 1 87 ? 1.668 58.275 -16.690 1.00 48.75 87 LYS A O 1
ATOM 708 N N . LYS A 1 88 ? 1.109 57.913 -18.870 1.00 49.38 88 LYS A N 1
ATOM 709 C CA . LYS A 1 88 ? 2.082 58.637 -19.695 1.00 49.38 88 LYS A CA 1
ATOM 710 C C . LYS A 1 88 ? 2.640 59.912 -19.028 1.00 49.38 88 LYS A C 1
ATOM 712 O O . LYS A 1 88 ? 1.903 60.879 -18.864 1.00 49.38 88 LYS A O 1
ATOM 717 N N . ALA A 1 89 ? 3.933 59.908 -18.726 1.00 42.41 89 ALA A N 1
ATOM 718 C CA . ALA A 1 89 ? 4.807 61.073 -18.815 1.00 42.41 89 ALA A CA 1
ATOM 719 C C . ALA A 1 89 ? 6.029 60.583 -19.598 1.00 42.41 89 ALA A C 1
ATOM 721 O O . ALA A 1 89 ? 6.697 59.638 -19.185 1.00 42.41 89 ALA A O 1
ATOM 722 N N . VAL A 1 90 ? 6.160 61.106 -20.812 1.00 43.50 90 VAL A N 1
ATOM 723 C CA . VAL A 1 90 ? 7.266 60.859 -21.734 1.00 43.50 90 VAL A CA 1
ATOM 724 C C . VAL A 1 90 ? 8.391 61.776 -21.275 1.00 43.50 90 VAL A C 1
ATOM 726 O O . VAL A 1 90 ? 8.157 62.976 -21.171 1.00 43.50 90 VAL A O 1
ATOM 729 N N . ASP A 1 91 ? 9.550 61.206 -20.969 1.00 44.19 91 ASP A N 1
ATOM 730 C CA . ASP A 1 91 ? 10.804 61.941 -20.835 1.00 44.19 91 ASP A CA 1
ATOM 731 C C . ASP A 1 91 ? 11.640 61.564 -22.064 1.00 44.19 91 ASP A C 1
ATOM 733 O O . ASP A 1 91 ? 11.944 60.384 -22.274 1.00 44.19 91 ASP A O 1
ATOM 737 N N . GLU A 1 92 ? 11.864 62.533 -22.949 1.00 55.41 92 GLU A N 1
ATOM 738 C CA . GLU A 1 92 ? 12.686 62.372 -24.147 1.00 55.41 92 GLU A CA 1
ATOM 739 C C . GLU A 1 92 ? 14.130 62.710 -23.788 1.00 55.41 92 GLU A C 1
ATOM 741 O O . GLU A 1 92 ? 14.514 63.863 -23.892 1.00 55.41 92 GLU A O 1
ATOM 746 N N . ASP A 1 93 ? 14.891 61.721 -23.312 1.00 57.06 93 ASP A N 1
ATOM 747 C CA . ASP A 1 93 ? 16.358 61.663 -23.465 1.00 57.06 93 ASP A CA 1
ATOM 748 C C . ASP A 1 93 ? 16.931 60.369 -22.858 1.00 57.06 93 ASP A C 1
ATOM 750 O O . ASP A 1 93 ? 17.820 60.360 -22.007 1.00 57.06 93 ASP A O 1
ATOM 754 N N . VAL A 1 94 ? 16.419 59.215 -23.300 1.00 51.06 94 VAL A N 1
ATOM 755 C CA . VAL A 1 94 ? 17.045 57.924 -22.984 1.00 51.06 94 VAL A CA 1
ATOM 756 C C . VAL A 1 94 ? 17.270 57.137 -24.267 1.00 51.06 94 VAL A C 1
ATOM 758 O O . VAL A 1 94 ? 16.337 56.690 -24.936 1.00 51.06 94 VAL A O 1
ATOM 761 N N . ILE A 1 95 ? 18.553 56.992 -24.591 1.00 53.03 95 ILE A N 1
ATOM 762 C CA . ILE A 1 95 ? 19.110 56.217 -25.698 1.00 53.03 95 ILE A CA 1
ATOM 763 C C . ILE A 1 95 ? 18.519 54.790 -25.673 1.00 53.03 95 ILE A C 1
ATOM 765 O O . ILE A 1 95 ? 18.574 54.135 -24.628 1.00 53.03 95 ILE A O 1
ATOM 769 N N . PRO A 1 96 ? 17.957 54.270 -26.783 1.00 51.00 96 PRO A N 1
ATOM 770 C CA . PRO A 1 96 ? 17.405 52.923 -26.808 1.00 51.00 96 PRO A CA 1
ATOM 771 C C . PRO A 1 96 ? 18.537 51.889 -26.827 1.00 51.00 96 PRO A C 1
ATOM 773 O O . PRO A 1 96 ? 19.190 51.690 -27.849 1.00 51.00 96 PRO A O 1
ATOM 776 N N . ASP A 1 97 ? 18.739 51.202 -25.706 1.00 54.16 97 ASP A N 1
ATOM 777 C CA . ASP A 1 97 ? 19.594 50.015 -25.625 1.00 54.16 97 ASP A CA 1
ATOM 778 C C . ASP A 1 97 ? 18.949 48.856 -26.431 1.00 54.16 97 ASP A C 1
ATOM 780 O O . ASP A 1 97 ? 17.715 48.693 -26.402 1.00 54.16 97 ASP A O 1
ATOM 784 N N . PRO A 1 98 ? 19.709 48.055 -27.205 1.00 53.06 98 PRO A N 1
ATOM 785 C CA . PRO A 1 98 ? 19.132 47.094 -28.128 1.00 53.06 98 PRO A CA 1
ATOM 786 C C . PRO A 1 98 ? 18.452 45.942 -27.383 1.00 53.06 98 PRO A C 1
ATOM 788 O O . PRO A 1 98 ? 19.037 45.211 -26.586 1.00 53.06 98 PRO A O 1
ATOM 791 N N . ARG A 1 99 ? 17.166 45.778 -27.701 1.00 52.44 99 ARG A N 1
ATOM 792 C CA . ARG A 1 99 ? 16.259 44.737 -27.206 1.00 52.44 99 ARG A CA 1
ATOM 793 C C . ARG A 1 99 ? 16.878 43.337 -27.282 1.00 52.44 99 ARG A C 1
ATOM 795 O O . ARG A 1 99 ? 17.122 42.814 -28.367 1.00 52.44 99 ARG A O 1
ATOM 802 N N . SER A 1 100 ? 16.985 42.689 -26.126 1.00 54.91 100 SER A N 1
ATOM 803 C CA . SER A 1 100 ? 17.169 41.243 -26.008 1.00 54.91 100 SER A CA 1
ATOM 804 C C . SER A 1 100 ? 15.942 40.481 -26.547 1.00 54.91 100 SER A C 1
ATOM 806 O O . SER A 1 100 ? 14.812 40.989 -26.513 1.00 54.91 100 SER A O 1
ATOM 808 N N . PRO A 1 101 ? 16.136 39.270 -27.105 1.00 50.12 101 PRO A N 1
ATOM 809 C CA . PRO A 1 101 ? 15.118 38.614 -27.904 1.00 50.12 101 PRO A CA 1
ATOM 810 C C . PRO A 1 101 ? 13.931 38.163 -27.051 1.00 50.12 101 PRO A C 1
ATOM 812 O O . PRO A 1 101 ? 14.044 37.514 -26.011 1.00 50.12 101 PRO A O 1
ATOM 815 N N . LYS A 1 102 ? 12.764 38.530 -27.570 1.00 50.16 102 LYS A N 1
ATOM 816 C CA . LYS A 1 102 ? 11.408 38.215 -27.131 1.00 50.16 102 LYS A CA 1
ATOM 817 C C . LYS A 1 102 ? 11.281 36.719 -26.805 1.00 50.16 102 LYS A C 1
ATOM 819 O O . LYS A 1 102 ? 11.186 35.894 -27.711 1.00 50.16 102 LYS A O 1
ATOM 824 N N . LYS A 1 103 ? 11.256 36.361 -25.516 1.00 49.59 103 LYS A N 1
ATOM 825 C CA . LYS A 1 103 ? 10.903 34.998 -25.092 1.00 49.59 103 LYS A CA 1
ATOM 826 C C . LYS A 1 103 ? 9.500 34.681 -25.606 1.00 49.59 103 LYS A C 1
ATOM 828 O O . LYS A 1 103 ? 8.561 35.449 -25.383 1.00 49.59 103 LYS A O 1
ATOM 833 N N . ALA A 1 104 ? 9.391 33.572 -26.333 1.00 48.00 104 ALA A N 1
ATOM 834 C CA . ALA A 1 104 ? 8.134 33.059 -26.840 1.00 48.00 104 ALA A CA 1
ATOM 835 C C . ALA A 1 104 ? 7.140 32.917 -25.683 1.00 48.00 104 ALA A C 1
ATOM 837 O O . ALA A 1 104 ? 7.446 32.364 -24.628 1.00 48.00 104 ALA A O 1
ATOM 838 N N . LYS A 1 105 ? 5.952 33.477 -25.896 1.00 53.69 105 LYS A N 1
ATOM 839 C CA . LYS A 1 105 ? 4.796 33.374 -25.019 1.00 53.69 105 LYS A CA 1
ATOM 840 C C . LYS A 1 105 ? 4.388 31.902 -24.976 1.00 53.69 105 LYS A C 1
ATOM 842 O O . LYS A 1 105 ? 3.642 31.452 -25.840 1.00 53.69 105 LYS A O 1
ATOM 847 N N . THR A 1 106 ? 4.917 31.159 -24.006 1.00 46.56 106 THR A N 1
ATOM 848 C CA . THR A 1 106 ? 4.429 29.826 -23.655 1.00 46.56 106 THR A CA 1
ATOM 849 C C . THR A 1 106 ? 2.938 29.961 -23.390 1.00 46.56 106 THR A C 1
ATOM 851 O O . THR A 1 106 ? 2.520 30.654 -22.461 1.00 46.56 106 THR A O 1
ATOM 854 N N . ILE A 1 107 ? 2.137 29.374 -24.275 1.00 39.88 107 ILE A N 1
ATOM 855 C CA . ILE A 1 107 ? 0.694 29.262 -24.117 1.00 39.88 107 ILE A CA 1
ATOM 856 C C . ILE A 1 107 ? 0.493 28.462 -22.833 1.00 39.88 107 ILE A C 1
ATOM 858 O O . ILE A 1 107 ? 0.819 27.279 -22.769 1.00 39.88 107 ILE A O 1
ATOM 862 N N . ALA A 1 108 ? 0.054 29.154 -21.783 1.00 44.72 108 ALA A N 1
ATOM 863 C CA . ALA A 1 108 ? -0.347 28.538 -20.536 1.00 44.72 108 ALA A CA 1
ATOM 864 C C . ALA A 1 108 ? -1.443 27.526 -20.866 1.00 44.72 108 ALA A C 1
ATOM 866 O O . ALA A 1 108 ? -2.515 27.908 -21.331 1.00 44.72 108 ALA A O 1
ATOM 867 N N . ASN A 1 109 ? -1.130 26.248 -20.684 1.00 40.97 109 ASN A N 1
ATOM 868 C CA . ASN A 1 109 ? -2.060 25.150 -20.858 1.00 40.97 109 ASN A CA 1
ATOM 869 C C . ASN A 1 109 ? -3.109 25.259 -19.731 1.00 40.97 109 ASN A C 1
ATOM 871 O O . ASN A 1 109 ? -2.742 25.087 -18.565 1.00 40.97 109 ASN A O 1
ATOM 875 N N . PRO A 1 110 ? -4.382 25.594 -20.009 1.00 40.69 110 PRO A N 1
ATOM 876 C CA . PRO A 1 110 ? -5.356 25.867 -18.954 1.00 40.69 110 PRO A CA 1
ATOM 877 C C . PRO A 1 110 ? -5.926 24.595 -18.295 1.00 40.69 110 PRO A C 1
ATOM 879 O O . PRO A 1 110 ? -6.776 24.710 -17.423 1.00 40.69 110 PRO A O 1
ATOM 882 N N . GLY A 1 111 ? -5.450 23.394 -18.648 1.00 38.00 111 GLY A N 1
ATOM 883 C CA . GLY A 1 111 ? -5.990 22.122 -18.138 1.00 38.00 111 GLY A CA 1
ATOM 884 C C . GLY A 1 111 ? -5.373 21.581 -16.840 1.00 38.00 111 GLY A C 1
ATOM 885 O O . GLY A 1 111 ? -5.960 20.717 -16.207 1.00 38.00 111 GLY A O 1
ATOM 886 N N . SER A 1 112 ? -4.212 22.073 -16.392 1.00 46.44 112 SER A N 1
ATOM 887 C CA . SER A 1 112 ? -3.483 21.426 -15.279 1.00 46.44 112 SER A CA 1
ATOM 888 C C . SER A 1 112 ? -3.974 21.810 -13.874 1.00 46.44 112 SER A C 1
ATOM 890 O O . SER A 1 112 ? -3.551 21.196 -12.893 1.00 46.44 112 SER A O 1
ATOM 892 N N . ARG A 1 113 ? -4.799 22.857 -13.742 1.00 44.25 113 ARG A N 1
ATOM 893 C CA . ARG A 1 113 ? -5.119 23.454 -12.433 1.00 44.25 113 ARG A CA 1
ATOM 894 C C . ARG A 1 113 ? -6.324 22.803 -11.742 1.00 44.25 113 ARG A C 1
ATOM 896 O O . ARG A 1 113 ? -6.455 22.950 -10.531 1.00 44.25 113 ARG A O 1
ATOM 903 N N . GLU A 1 114 ? -7.163 22.077 -12.481 1.00 44.06 114 GLU A N 1
ATOM 904 C CA . GLU A 1 114 ? -8.411 21.494 -11.964 1.00 44.06 114 GLU A CA 1
ATOM 905 C C . GLU A 1 114 ? -8.238 20.026 -11.526 1.00 44.06 114 GLU A C 1
ATOM 907 O O . GLU A 1 114 ? -8.585 19.690 -10.396 1.00 44.06 114 GLU A O 1
ATOM 912 N N . GLU A 1 115 ? -7.546 19.182 -12.304 1.00 44.69 115 GLU A N 1
ATOM 913 C CA . GLU A 1 115 ? -7.266 17.780 -11.919 1.00 44.69 115 GLU A CA 1
ATOM 914 C C . GLU A 1 115 ? -6.362 17.649 -10.679 1.00 44.69 115 GLU A C 1
ATOM 916 O O . GLU A 1 115 ? -6.534 16.748 -9.853 1.00 44.69 115 GLU A O 1
ATOM 921 N N . ALA A 1 116 ? -5.412 18.574 -10.499 1.00 41.91 116 ALA A N 1
ATOM 922 C CA . ALA A 1 116 ? -4.531 18.587 -9.329 1.00 41.91 116 ALA A CA 1
ATOM 923 C C . ALA A 1 116 ? -5.283 18.935 -8.027 1.00 41.91 116 ALA A C 1
ATOM 925 O O . ALA A 1 116 ? -4.888 18.491 -6.945 1.00 41.91 116 ALA A O 1
ATOM 926 N N . ALA A 1 117 ? -6.375 19.701 -8.130 1.00 45.41 117 ALA A N 1
ATOM 927 C CA . ALA A 1 117 ? -7.273 19.989 -7.015 1.00 45.41 117 ALA A CA 1
ATOM 928 C C . ALA A 1 117 ? -8.246 18.823 -6.757 1.00 45.41 117 ALA A C 1
ATOM 930 O O . ALA A 1 117 ? -8.572 18.540 -5.602 1.00 45.41 117 ALA A O 1
ATOM 931 N N . GLU A 1 118 ? -8.659 18.107 -7.805 1.00 47.91 118 GLU A N 1
ATOM 932 C CA . GLU A 1 118 ? -9.655 17.034 -7.716 1.00 47.91 118 GLU A CA 1
ATOM 933 C C . GLU A 1 118 ? -9.109 15.748 -7.069 1.00 47.91 118 GLU A C 1
ATOM 935 O O . GLU A 1 118 ? -9.809 15.097 -6.289 1.00 47.91 118 GLU A O 1
ATOM 940 N N . LEU A 1 119 ? -7.824 15.428 -7.271 1.00 51.59 119 LEU A N 1
ATOM 941 C CA . LEU A 1 119 ? -7.169 14.299 -6.590 1.00 51.59 119 LEU A CA 1
ATOM 942 C C . LEU A 1 119 ? -6.747 14.599 -5.136 1.00 51.59 119 LEU A C 1
ATOM 944 O O . LEU A 1 119 ? -6.302 13.693 -4.430 1.00 51.59 119 LEU A O 1
ATOM 948 N N . GLY A 1 120 ? -6.920 15.834 -4.643 1.00 51.31 120 GLY A N 1
ATOM 949 C CA . GLY A 1 120 ? -6.840 16.165 -3.210 1.00 51.31 120 GLY A CA 1
ATOM 950 C C . GLY A 1 120 ? -5.510 15.828 -2.514 1.00 51.31 120 GLY A C 1
ATOM 951 O O . GLY A 1 120 ? -5.483 15.622 -1.297 1.00 51.31 120 GLY A O 1
ATOM 952 N N . LEU A 1 121 ? -4.415 15.748 -3.272 1.00 55.72 121 LEU A N 1
ATOM 953 C CA . LEU A 1 121 ? -3.096 15.315 -2.797 1.00 55.72 121 LEU A CA 1
ATOM 954 C C . LEU A 1 121 ? -2.296 16.403 -2.084 1.00 55.72 121 LEU A C 1
ATOM 956 O O . LEU A 1 121 ? -1.393 16.076 -1.322 1.00 55.72 121 LEU A O 1
ATOM 960 N N . GLY A 1 122 ? -2.647 17.678 -2.273 1.00 48.91 122 GLY A N 1
ATOM 961 C CA . GLY A 1 122 ? -1.923 18.801 -1.667 1.00 48.91 122 GLY A CA 1
ATOM 962 C C . GLY A 1 122 ? -1.961 18.835 -0.134 1.00 48.91 122 GLY A C 1
ATOM 963 O O . GLY A 1 122 ? -1.240 19.624 0.468 1.00 48.91 122 GLY A O 1
ATOM 964 N N . THR A 1 123 ? -2.812 18.030 0.522 1.00 51.00 123 THR A N 1
ATOM 965 C CA . THR A 1 123 ? -2.961 18.063 1.995 1.00 51.00 123 THR A CA 1
ATOM 966 C C . THR A 1 123 ? -3.661 16.839 2.622 1.00 51.00 123 THR A C 1
ATOM 968 O O . THR A 1 123 ? -3.852 16.799 3.832 1.00 51.00 123 THR A O 1
ATOM 971 N N . GLY A 1 124 ? -4.134 15.853 1.847 1.00 56.31 124 GLY A N 1
ATOM 972 C CA . GLY A 1 124 ? -5.448 15.271 2.166 1.00 56.31 124 GLY A CA 1
ATOM 973 C C . GLY A 1 124 ? -5.570 13.791 2.532 1.00 56.31 124 GLY A C 1
ATOM 974 O O . GLY A 1 124 ? -6.714 13.319 2.577 1.00 56.31 124 GLY A O 1
ATOM 975 N N . PHE A 1 125 ? -4.478 13.053 2.740 1.00 64.38 125 PHE A N 1
ATOM 976 C CA . PHE A 1 125 ? -4.562 11.618 3.040 1.00 64.38 125 PHE A CA 1
ATOM 977 C C . PHE A 1 125 ? -4.488 11.266 4.529 1.00 64.38 125 PHE A C 1
ATOM 979 O O . PHE A 1 125 ? -4.788 10.137 4.864 1.00 64.38 125 PHE A O 1
ATOM 986 N N . GLY A 1 126 ? -4.163 12.182 5.444 1.00 74.00 126 GLY A N 1
ATOM 987 C CA . GLY A 1 126 ? -4.342 11.961 6.894 1.00 74.00 126 GLY A CA 1
ATOM 988 C C . GLY A 1 126 ? -3.693 10.702 7.505 1.00 74.00 126 GLY A C 1
ATOM 989 O O . GLY A 1 126 ? -3.980 10.387 8.650 1.00 74.00 126 GLY A O 1
ATOM 990 N N . PHE A 1 127 ? -2.837 9.971 6.780 1.00 81.69 127 PHE A N 1
ATOM 991 C CA . PHE A 1 127 ? -2.271 8.699 7.243 1.00 81.69 127 PHE A CA 1
ATOM 992 C C . PHE A 1 127 ? -1.004 8.865 8.086 1.00 81.69 127 PHE A C 1
ATOM 994 O O . PHE A 1 127 ? -0.539 7.886 8.662 1.00 81.69 127 PHE A O 1
ATOM 1001 N N . ALA A 1 128 ? -0.451 10.078 8.183 1.00 78.62 128 ALA A N 1
ATOM 1002 C CA . ALA A 1 128 ? 0.756 10.348 8.968 1.00 78.62 128 ALA A CA 1
ATOM 1003 C C . ALA A 1 128 ? 0.586 9.961 10.450 1.00 78.62 128 ALA A C 1
ATOM 1005 O O . ALA A 1 128 ? 1.526 9.501 11.091 1.00 78.62 128 ALA A O 1
ATOM 1006 N N . GLU A 1 129 ? -0.637 10.068 10.977 1.00 82.25 129 GLU A N 1
ATOM 1007 C CA . GLU A 1 129 ? -0.976 9.690 12.355 1.00 82.25 129 GLU A CA 1
ATOM 1008 C C . GLU A 1 129 ? -0.935 8.169 12.596 1.00 82.25 129 GLU A C 1
ATOM 1010 O O . GLU A 1 129 ? -0.860 7.727 13.739 1.00 82.25 129 GLU A O 1
ATOM 1015 N N . VAL A 1 130 ? -0.941 7.353 11.534 1.00 83.38 130 VAL A N 1
ATOM 1016 C CA . VAL A 1 130 ? -0.902 5.880 11.612 1.00 83.38 130 VAL A CA 1
ATOM 1017 C C . VAL A 1 130 ? 0.543 5.347 11.696 1.00 83.38 130 VAL A C 1
ATOM 1019 O O . VAL A 1 130 ? 0.769 4.141 11.806 1.00 83.38 130 VAL A O 1
ATOM 1022 N N . GLY A 1 131 ? 1.541 6.238 11.690 1.00 87.69 131 GLY A N 1
ATOM 1023 C CA . GLY A 1 131 ? 2.958 5.901 11.821 1.00 87.69 131 GLY A CA 1
ATOM 1024 C C . GLY A 1 131 ? 3.579 5.379 10.524 1.00 87.69 131 GLY A C 1
ATOM 1025 O O . GLY A 1 131 ? 3.167 5.746 9.424 1.00 87.69 131 GLY A O 1
ATOM 1026 N N . GLU A 1 132 ? 4.578 4.501 10.645 1.00 87.94 132 GLU A N 1
ATOM 1027 C CA . GLU A 1 132 ? 5.405 4.063 9.509 1.00 87.94 132 GLU A CA 1
ATOM 1028 C C . GLU A 1 132 ? 4.602 3.369 8.401 1.00 87.94 132 GLU A C 1
ATOM 1030 O O . GLU A 1 132 ? 4.831 3.598 7.216 1.00 87.94 132 GLU A O 1
ATOM 1035 N N . ILE A 1 133 ? 3.591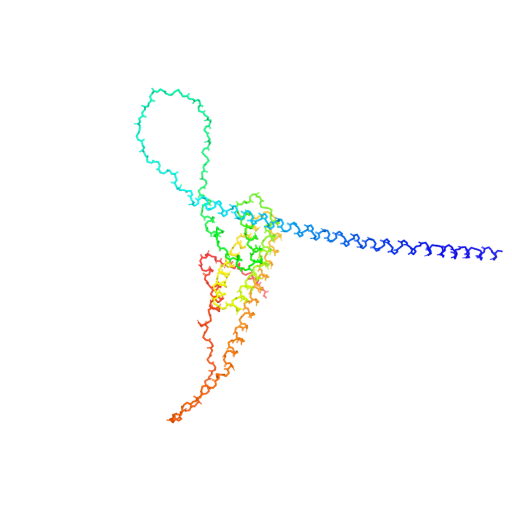 2.579 8.769 1.00 88.94 133 ILE A N 1
ATOM 1036 C CA . ILE A 1 133 ? 2.709 1.908 7.802 1.00 88.94 133 ILE A CA 1
ATOM 1037 C C . ILE A 1 133 ? 1.946 2.951 6.966 1.00 88.94 133 ILE A C 1
ATOM 1039 O O . ILE A 1 133 ? 1.815 2.813 5.748 1.00 88.94 133 ILE A O 1
ATOM 1043 N N . GLY A 1 134 ? 1.495 4.031 7.611 1.00 89.62 134 GLY A N 1
ATOM 1044 C CA . GLY A 1 134 ? 0.873 5.167 6.938 1.00 89.62 134 GLY A CA 1
ATOM 1045 C C . GLY A 1 134 ? 1.838 5.877 5.987 1.00 89.62 134 GLY A C 1
ATOM 1046 O O . GLY A 1 134 ? 1.457 6.188 4.859 1.00 89.62 134 GLY A O 1
ATOM 1047 N N . ASN A 1 135 ? 3.101 6.056 6.384 1.00 88.31 135 ASN A N 1
ATOM 1048 C CA . ASN A 1 135 ? 4.137 6.650 5.532 1.00 88.31 135 ASN A CA 1
ATOM 1049 C C . ASN A 1 135 ? 4.401 5.812 4.275 1.00 88.31 135 ASN A C 1
ATOM 1051 O O . ASN A 1 135 ? 4.480 6.361 3.176 1.00 88.31 135 ASN A O 1
ATOM 1055 N N . ILE A 1 136 ? 4.481 4.485 4.408 1.00 90.25 136 ILE A N 1
ATOM 1056 C CA . ILE A 1 136 ? 4.658 3.580 3.262 1.00 90.25 136 ILE A CA 1
ATOM 1057 C C . ILE A 1 136 ? 3.493 3.728 2.276 1.00 90.25 136 ILE A C 1
ATOM 1059 O O . ILE A 1 136 ? 3.719 3.843 1.069 1.00 90.25 136 ILE A O 1
ATOM 1063 N N . LEU A 1 137 ? 2.254 3.773 2.780 1.00 92.81 137 LEU A N 1
ATOM 1064 C CA . LEU A 1 137 ? 1.067 3.972 1.947 1.00 92.81 137 LEU A CA 1
ATOM 1065 C C . LEU A 1 137 ? 1.096 5.333 1.236 1.00 92.81 137 LEU A C 1
ATOM 1067 O O . LEU A 1 137 ? 0.818 5.414 0.041 1.00 92.81 137 LEU A O 1
ATOM 1071 N N . MET A 1 138 ? 1.463 6.395 1.956 1.00 91.06 138 MET A N 1
ATOM 1072 C CA . MET A 1 138 ? 1.587 7.747 1.407 1.00 91.06 138 MET A CA 1
ATOM 1073 C C . MET A 1 138 ? 2.600 7.823 0.269 1.00 91.06 138 MET A C 1
ATOM 1075 O O . MET A 1 138 ? 2.311 8.437 -0.757 1.00 91.06 138 MET A O 1
ATOM 1079 N N . ARG A 1 139 ? 3.760 7.178 0.429 1.00 89.81 139 ARG A N 1
ATOM 1080 C CA . ARG A 1 139 ? 4.795 7.116 -0.610 1.00 89.81 139 ARG A CA 1
ATOM 1081 C C . ARG A 1 139 ? 4.278 6.412 -1.864 1.00 89.81 139 ARG A C 1
ATOM 1083 O O . ARG A 1 139 ? 4.364 6.988 -2.943 1.00 89.81 139 ARG A O 1
ATOM 1090 N N . GLY A 1 140 ? 3.639 5.249 -1.711 1.00 91.56 140 GLY A N 1
ATOM 1091 C CA . GLY A 1 140 ? 3.060 4.514 -2.842 1.00 91.56 140 GLY A CA 1
ATOM 1092 C C . GLY A 1 140 ? 1.981 5.307 -3.589 1.00 91.56 140 GLY A C 1
ATOM 1093 O O . GLY A 1 140 ? 1.986 5.366 -4.819 1.00 91.56 140 GLY A O 1
ATOM 1094 N N . LEU A 1 141 ? 1.102 6.000 -2.856 1.00 92.19 141 LEU A N 1
ATOM 1095 C CA . LEU A 1 141 ? 0.082 6.875 -3.445 1.00 92.19 141 LEU A CA 1
ATOM 1096 C C . LEU A 1 141 ? 0.691 8.084 -4.164 1.00 92.19 141 LEU A C 1
ATOM 1098 O O . LEU A 1 141 ? 0.215 8.467 -5.234 1.00 92.19 141 LEU A O 1
ATOM 1102 N N . TYR A 1 142 ? 1.739 8.680 -3.593 1.00 90.62 142 TYR A N 1
ATOM 1103 C CA . TYR A 1 142 ? 2.462 9.781 -4.222 1.00 90.62 142 TYR A CA 1
ATOM 1104 C C . TYR A 1 142 ? 3.131 9.334 -5.524 1.00 90.62 142 TYR A C 1
ATOM 1106 O O . TYR A 1 142 ? 3.009 10.019 -6.534 1.00 90.62 142 TYR A O 1
ATOM 1114 N N . GLU A 1 143 ? 3.777 8.170 -5.539 1.00 90.81 143 GLU A N 1
ATOM 1115 C CA . GLU A 1 143 ? 4.414 7.618 -6.738 1.00 90.81 143 GLU A CA 1
ATOM 1116 C C . GLU A 1 143 ? 3.389 7.311 -7.834 1.00 90.81 143 GLU A C 1
ATOM 1118 O O . GLU A 1 143 ? 3.548 7.739 -8.974 1.00 90.81 143 GLU A O 1
ATOM 1123 N N . MET A 1 144 ? 2.266 6.673 -7.498 1.00 91.81 144 MET A N 1
ATOM 1124 C CA . MET A 1 144 ? 1.169 6.476 -8.456 1.00 91.81 144 MET A CA 1
ATOM 1125 C C . MET A 1 144 ? 0.673 7.800 -9.056 1.00 91.81 144 MET A C 1
ATOM 1127 O O . MET A 1 144 ? 0.348 7.888 -10.246 1.00 91.81 144 MET A O 1
ATOM 1131 N N . TYR A 1 145 ? 0.628 8.857 -8.247 1.00 88.62 145 TYR A N 1
ATOM 1132 C CA . TYR A 1 145 ? 0.249 10.181 -8.715 1.00 88.62 145 TYR A CA 1
ATOM 1133 C C . TYR A 1 145 ? 1.310 10.850 -9.593 1.00 88.62 145 TYR A C 1
ATOM 1135 O O . TYR A 1 145 ? 0.962 11.464 -10.603 1.00 88.62 145 TYR A O 1
ATOM 1143 N N . THR A 1 146 ? 2.596 10.743 -9.259 1.00 88.12 146 THR A N 1
ATOM 1144 C CA . THR A 1 146 ? 3.658 11.306 -10.107 1.00 88.12 146 THR A CA 1
ATOM 1145 C C . THR A 1 146 ? 3.680 10.624 -11.463 1.00 88.12 146 THR A C 1
ATOM 1147 O O . THR A 1 146 ? 3.809 11.313 -12.478 1.00 88.12 146 THR A O 1
ATOM 1150 N N . PHE A 1 147 ? 3.434 9.310 -11.505 1.00 87.31 147 PHE A N 1
ATOM 1151 C CA . PHE A 1 147 ? 3.176 8.637 -12.765 1.00 87.31 147 PHE A CA 1
ATOM 1152 C C . PHE A 1 147 ? 1.989 9.289 -13.457 1.00 87.31 147 PHE A C 1
ATOM 1154 O O . PHE A 1 147 ? 2.090 9.580 -14.647 1.00 87.31 147 PHE A O 1
ATOM 1161 N N . SER A 1 148 ? 0.864 9.528 -12.767 1.00 83.56 148 SER A N 1
ATOM 1162 C CA . SER A 1 148 ? -0.374 10.140 -13.318 1.00 83.56 148 SER A CA 1
ATOM 1163 C C . SER A 1 148 ? -0.141 11.472 -14.025 1.00 83.56 148 SER A C 1
ATOM 1165 O O . SER A 1 148 ? -0.695 11.683 -15.097 1.00 83.56 148 SER A O 1
ATOM 1167 N N . LYS A 1 149 ? 0.764 12.311 -13.517 1.00 84.56 149 LYS A N 1
ATOM 1168 C CA . LYS A 1 149 ? 1.129 13.579 -14.169 1.00 84.56 149 LYS A CA 1
ATOM 1169 C C . LYS A 1 149 ? 1.976 13.433 -15.439 1.00 84.56 149 LYS A C 1
ATOM 1171 O O . LYS A 1 149 ? 2.022 14.362 -16.243 1.00 84.56 149 LYS A O 1
ATOM 1176 N N . HIS A 1 150 ? 2.697 12.327 -15.601 1.00 83.06 150 HIS A N 1
ATOM 1177 C CA . HIS A 1 150 ? 3.707 12.166 -16.649 1.00 83.06 150 HIS A CA 1
ATOM 1178 C C . HIS A 1 150 ? 3.477 10.869 -17.446 1.00 83.06 150 HIS A C 1
ATOM 1180 O O . HIS A 1 150 ? 4.200 9.890 -17.236 1.00 83.06 150 HIS A O 1
ATOM 1186 N N . PRO A 1 151 ? 2.476 10.846 -18.353 1.00 75.12 151 PRO A N 1
ATOM 1187 C CA . PRO A 1 151 ? 2.114 9.668 -19.148 1.00 75.12 151 PRO A CA 1
ATOM 1188 C C . PRO A 1 151 ? 3.279 9.099 -19.958 1.00 75.12 151 PRO A C 1
ATOM 1190 O O . PRO A 1 151 ? 3.519 7.897 -19.915 1.00 75.12 151 PRO A O 1
ATOM 1193 N N . ASP A 1 152 ? 4.071 9.967 -20.584 1.00 75.00 152 ASP A N 1
ATOM 1194 C CA . ASP A 1 152 ? 5.105 9.564 -21.546 1.00 75.00 152 ASP A CA 1
ATOM 1195 C C . ASP A 1 152 ? 6.358 8.938 -20.911 1.00 75.00 152 ASP A C 1
ATOM 1197 O O . ASP A 1 152 ? 7.250 8.476 -21.617 1.00 75.00 152 ASP A O 1
ATOM 1201 N N . ARG A 1 153 ? 6.471 8.958 -19.577 1.00 68.38 153 ARG A N 1
ATOM 1202 C CA . ARG A 1 153 ? 7.652 8.471 -18.838 1.00 68.38 153 ARG A CA 1
ATOM 1203 C C . ARG A 1 153 ? 7.359 7.289 -17.922 1.00 68.38 153 ARG A C 1
ATOM 1205 O O . ARG A 1 153 ? 8.254 6.857 -17.200 1.00 68.38 153 ARG A O 1
ATOM 1212 N N . SER A 1 154 ? 6.119 6.805 -17.877 1.00 69.69 154 SER A N 1
ATOM 1213 C CA . SER A 1 154 ? 5.759 5.757 -16.927 1.00 69.69 154 SER A CA 1
ATOM 1214 C C . SER A 1 154 ? 6.159 4.383 -17.438 1.00 69.69 154 SER A C 1
ATOM 1216 O O . SER A 1 154 ? 5.520 3.842 -18.338 1.00 69.69 154 SER A O 1
ATOM 1218 N N . GLU A 1 155 ? 7.165 3.794 -16.801 1.00 87.69 155 GLU A N 1
ATOM 1219 C CA . GLU A 1 155 ? 7.405 2.358 -16.873 1.00 87.69 155 GLU A CA 1
ATOM 1220 C C . GLU A 1 155 ? 6.198 1.619 -16.271 1.00 87.69 155 GLU A C 1
ATOM 1222 O O . GLU A 1 155 ? 5.876 1.753 -15.087 1.00 87.69 155 GLU A O 1
ATOM 1227 N N . VAL A 1 156 ? 5.501 0.854 -17.113 1.00 91.69 156 VAL A N 1
ATOM 1228 C CA . VAL A 1 156 ? 4.267 0.115 -16.784 1.00 91.69 156 VAL A CA 1
ATOM 1229 C C . VAL A 1 156 ? 4.486 -0.848 -15.609 1.00 91.69 156 VAL A C 1
ATOM 1231 O O . VAL A 1 156 ? 3.640 -0.971 -14.721 1.00 91.69 156 VAL A O 1
ATOM 1234 N N . THR A 1 157 ? 5.665 -1.469 -15.559 1.00 93.69 157 THR A N 1
ATOM 1235 C CA . THR A 1 157 ? 6.133 -2.353 -14.481 1.00 93.69 157 THR A CA 1
ATOM 1236 C C . THR A 1 157 ? 6.219 -1.639 -13.136 1.00 93.69 157 THR A C 1
ATOM 1238 O O . THR A 1 157 ? 5.776 -2.176 -12.120 1.00 93.69 157 THR A O 1
ATOM 1241 N N . VAL A 1 158 ? 6.740 -0.412 -13.124 1.00 93.00 158 VAL A N 1
ATOM 1242 C CA . VAL A 1 158 ? 6.894 0.389 -11.907 1.00 93.00 158 VAL A CA 1
ATOM 1243 C C . VAL A 1 158 ? 5.526 0.835 -11.395 1.00 93.00 158 VAL A C 1
ATOM 1245 O O . VAL A 1 158 ? 5.234 0.678 -10.210 1.00 93.00 158 VAL A O 1
ATOM 1248 N N . LEU A 1 159 ? 4.629 1.283 -12.282 1.00 94.06 159 LEU A N 1
ATOM 1249 C CA . LEU A 1 159 ? 3.251 1.601 -11.896 1.00 94.06 159 LEU A CA 1
ATOM 1250 C C . LEU A 1 159 ? 2.549 0.382 -11.276 1.00 94.06 159 LEU A C 1
ATOM 1252 O O . LEU A 1 159 ? 1.987 0.496 -10.187 1.00 94.06 159 LEU A O 1
ATOM 1256 N N . ALA A 1 160 ? 2.621 -0.788 -11.919 1.00 95.69 160 ALA A N 1
ATOM 1257 C CA . ALA A 1 160 ? 2.043 -2.022 -11.384 1.00 95.69 160 ALA A CA 1
ATOM 1258 C C . ALA A 1 160 ? 2.613 -2.376 -10.000 1.00 95.69 160 ALA A C 1
ATOM 1260 O O . ALA A 1 160 ? 1.849 -2.698 -9.088 1.00 95.69 160 ALA A O 1
ATOM 1261 N N . TYR A 1 161 ? 3.930 -2.240 -9.810 1.00 95.12 161 TYR A N 1
ATOM 1262 C CA . TYR A 1 161 ? 4.582 -2.446 -8.517 1.00 95.12 161 TYR A CA 1
ATOM 1263 C C . TYR A 1 161 ? 3.999 -1.541 -7.421 1.00 95.12 161 TYR A C 1
ATOM 1265 O O . TYR A 1 161 ? 3.599 -2.042 -6.365 1.00 95.12 161 TYR A O 1
ATOM 1273 N N . HIS A 1 162 ? 3.874 -0.232 -7.665 1.00 95.12 162 HIS A N 1
ATOM 1274 C CA . HIS A 1 162 ? 3.299 0.681 -6.670 1.00 95.12 162 HIS A CA 1
ATOM 1275 C C . HIS A 1 162 ? 1.805 0.433 -6.439 1.00 95.12 162 HIS A C 1
ATOM 1277 O O . HIS A 1 162 ? 1.354 0.568 -5.302 1.00 95.12 162 HIS A O 1
ATOM 1283 N N . LEU A 1 163 ? 1.037 0.005 -7.450 1.00 96.50 163 LEU A N 1
ATOM 1284 C CA . LEU A 1 163 ? -0.371 -0.372 -7.269 1.00 96.50 163 LEU A CA 1
ATOM 1285 C C . LEU A 1 163 ? -0.505 -1.589 -6.344 1.00 96.50 163 LEU A C 1
ATOM 1287 O O . LEU A 1 163 ? -1.293 -1.552 -5.399 1.00 96.50 163 LEU A O 1
ATOM 1291 N N . VAL A 1 164 ? 0.286 -2.642 -6.578 1.00 97.25 164 VAL A N 1
ATOM 1292 C CA . VAL A 1 164 ? 0.292 -3.859 -5.747 1.00 97.25 164 VAL A CA 1
ATOM 1293 C C . VAL A 1 164 ? 0.757 -3.548 -4.325 1.00 97.25 164 VAL A C 1
ATOM 1295 O O . VAL A 1 164 ? 0.124 -3.975 -3.358 1.00 97.25 164 VAL A O 1
ATOM 1298 N N . ARG A 1 165 ? 1.839 -2.774 -4.179 1.00 95.62 165 ARG A N 1
ATOM 1299 C CA . ARG A 1 165 ? 2.394 -2.398 -2.872 1.00 95.62 165 ARG A CA 1
ATOM 1300 C C . ARG A 1 165 ? 1.420 -1.539 -2.068 1.00 95.62 165 ARG A C 1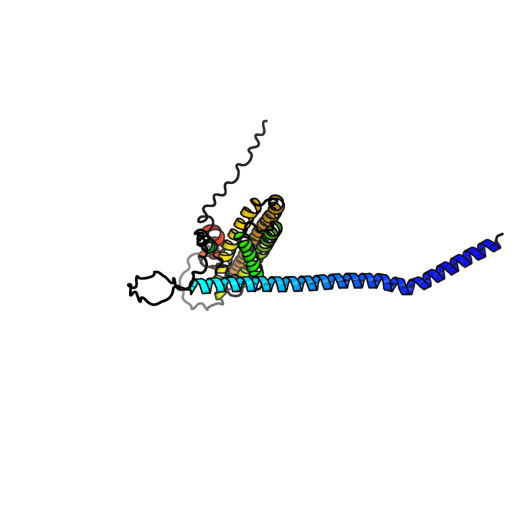
ATOM 1302 O O . ARG A 1 165 ? 1.179 -1.812 -0.900 1.00 95.62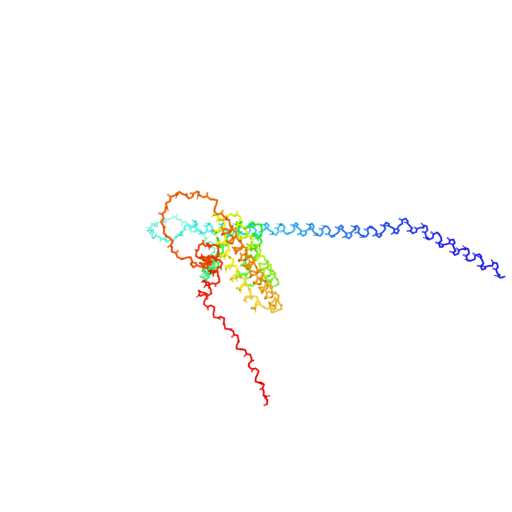 165 ARG A O 1
ATOM 1309 N N . THR A 1 166 ? 0.828 -0.524 -2.688 1.00 96.56 166 THR A N 1
ATOM 1310 C CA . THR A 1 166 ? -0.171 0.339 -2.039 1.00 96.56 166 THR A CA 1
ATOM 1311 C C . THR A 1 166 ? -1.395 -0.475 -1.607 1.00 96.56 166 THR A C 1
ATOM 1313 O O . THR A 1 166 ? -1.869 -0.328 -0.479 1.00 96.56 166 THR A O 1
ATOM 1316 N N . ALA A 1 167 ? -1.874 -1.384 -2.463 1.00 97.62 167 ALA A N 1
ATOM 1317 C CA . ALA A 1 167 ? -3.016 -2.245 -2.160 1.00 97.62 167 ALA A CA 1
ATOM 1318 C C . ALA A 1 167 ? -2.750 -3.220 -1.000 1.00 97.62 167 ALA A C 1
ATOM 1320 O O . ALA A 1 167 ? -3.647 -3.468 -0.200 1.00 97.62 167 ALA A O 1
ATOM 1321 N N . SER A 1 168 ? -1.533 -3.751 -0.856 1.00 97.12 168 SER A N 1
ATOM 1322 C CA . SER A 1 168 ? -1.202 -4.676 0.240 1.00 97.12 168 SER A CA 1
ATOM 1323 C C . SER A 1 168 ? -1.028 -3.987 1.601 1.00 97.12 168 SER A C 1
ATOM 1325 O O . SER A 1 168 ? -1.234 -4.612 2.644 1.00 97.12 168 SER A O 1
ATOM 1327 N N . VAL A 1 169 ? -0.684 -2.696 1.607 1.00 96.81 169 VAL A N 1
ATOM 1328 C CA . VAL A 1 169 ? -0.473 -1.902 2.829 1.00 96.81 169 VAL A CA 1
ATOM 1329 C C . VAL A 1 169 ? -1.774 -1.275 3.337 1.00 96.81 169 VAL A C 1
ATOM 1331 O O . VAL A 1 169 ? -1.964 -1.151 4.548 1.00 96.81 169 VAL A O 1
ATOM 1334 N N . LEU A 1 170 ? -2.703 -0.919 2.444 1.00 96.56 170 LEU A N 1
ATOM 1335 C CA . LEU A 1 170 ? -3.948 -0.237 2.815 1.00 96.56 170 LEU A CA 1
ATOM 1336 C C . LEU A 1 170 ? -4.764 -0.953 3.920 1.00 96.56 170 LEU A C 1
ATOM 1338 O O . LEU A 1 170 ? -5.183 -0.271 4.860 1.00 96.56 170 LEU A O 1
ATOM 1342 N N . PRO A 1 171 ? -4.966 -2.288 3.891 1.00 96.38 171 PRO A N 1
ATOM 1343 C CA . PRO A 1 171 ? -5.691 -2.988 4.949 1.00 96.38 171 PRO A CA 1
ATOM 1344 C C . PRO A 1 171 ? -5.003 -2.881 6.312 1.00 96.38 171 PRO A C 1
ATOM 1346 O O . PRO A 1 171 ? -5.679 -2.745 7.327 1.00 96.38 171 PRO A O 1
ATOM 1349 N N . GLN A 1 172 ? -3.667 -2.873 6.341 1.00 95.88 172 GLN A N 1
ATOM 1350 C CA . GLN A 1 172 ? -2.888 -2.779 7.579 1.00 95.88 172 GLN A CA 1
ATOM 1351 C C . GLN A 1 172 ? -3.071 -1.412 8.246 1.00 95.88 172 GLN A C 1
ATOM 1353 O O . GLN A 1 172 ? -3.245 -1.333 9.460 1.00 95.88 172 GLN A O 1
ATOM 1358 N N . VAL A 1 173 ? -3.100 -0.338 7.449 1.00 94.94 173 VAL A N 1
ATOM 1359 C CA . VAL A 1 173 ? -3.375 1.027 7.931 1.00 94.94 173 VAL A CA 1
ATOM 1360 C C . VAL A 1 173 ? -4.767 1.111 8.558 1.00 94.94 173 VAL A C 1
ATOM 1362 O O . VAL A 1 173 ? -4.921 1.649 9.654 1.00 94.94 173 VAL A O 1
ATOM 1365 N N . VAL A 1 174 ? -5.780 0.542 7.896 1.00 94.62 174 VAL A N 1
ATOM 1366 C CA . VAL A 1 174 ? -7.156 0.515 8.415 1.00 94.62 174 VAL A CA 1
ATOM 1367 C C . VAL A 1 174 ? -7.237 -0.314 9.697 1.00 94.62 174 VAL A C 1
ATOM 1369 O O . VAL A 1 174 ? -7.781 0.162 10.690 1.00 94.62 174 VAL A O 1
ATOM 1372 N N . GLN A 1 175 ? -6.638 -1.506 9.721 1.00 94.12 175 GLN A N 1
ATOM 1373 C CA . GLN A 1 175 ? -6.606 -2.359 10.909 1.00 94.12 175 GLN A CA 1
ATOM 1374 C C . GLN A 1 175 ? -5.941 -1.652 12.09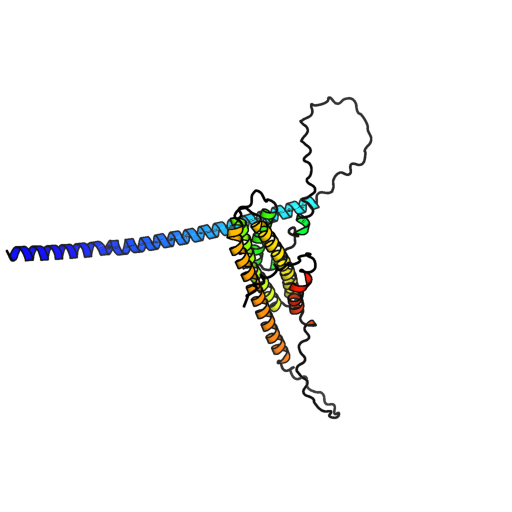7 1.00 94.12 175 GLN A C 1
ATOM 1376 O O . GLN A 1 175 ? -6.439 -1.725 13.221 1.00 94.12 175 GLN A O 1
ATOM 1381 N N . GLN A 1 176 ? -4.839 -0.939 11.858 1.00 92.75 176 GLN A N 1
ATOM 1382 C CA . GLN A 1 176 ? -4.137 -0.187 12.893 1.00 92.75 176 GLN A CA 1
ATOM 1383 C C . GLN A 1 176 ? -4.997 0.954 13.442 1.00 92.75 176 GLN A C 1
ATOM 1385 O O . GLN A 1 176 ? -5.111 1.089 14.658 1.00 92.75 176 GLN A O 1
ATOM 1390 N N . ALA A 1 177 ? -5.651 1.731 12.573 1.00 91.25 177 ALA A N 1
ATOM 1391 C CA . ALA A 1 177 ? -6.548 2.806 12.996 1.00 91.25 177 ALA A CA 1
ATOM 1392 C C . ALA A 1 177 ? -7.765 2.291 13.779 1.00 91.25 177 ALA A C 1
ATOM 1394 O O . ALA A 1 177 ? -8.258 2.949 14.693 1.00 91.25 177 ALA A O 1
ATOM 1395 N N . ILE A 1 178 ? -8.245 1.089 13.458 1.00 90.94 178 ILE A N 1
ATOM 1396 C CA . ILE A 1 178 ? -9.303 0.468 14.246 1.00 90.94 178 ILE A CA 1
ATOM 1397 C C . ILE A 1 178 ? -8.776 0.048 15.625 1.00 90.94 178 ILE A C 1
ATOM 1399 O O . ILE A 1 178 ? -9.392 0.375 16.640 1.00 90.94 178 ILE A O 1
ATOM 1403 N N . LYS A 1 179 ? -7.610 -0.605 15.698 1.00 90.00 179 LYS A N 1
ATOM 1404 C CA . LYS A 1 179 ? -6.985 -0.977 16.979 1.00 90.00 179 LYS A CA 1
ATOM 1405 C C . LYS A 1 179 ? -6.756 0.240 17.877 1.00 90.00 179 LYS A C 1
ATOM 1407 O O . LYS A 1 179 ? -7.052 0.175 19.068 1.00 90.00 179 LYS A O 1
ATOM 1412 N N . THR A 1 180 ? -6.285 1.358 17.323 1.00 88.06 180 THR A N 1
ATOM 1413 C CA . THR A 1 180 ? -6.108 2.604 18.087 1.00 88.06 180 THR A CA 1
ATOM 1414 C C . THR A 1 180 ? -7.439 3.204 18.540 1.00 88.06 180 THR A C 1
ATOM 1416 O O . THR A 1 180 ? -7.512 3.744 19.642 1.00 88.06 180 THR A O 1
ATOM 1419 N N . SER A 1 181 ? -8.513 3.050 17.757 1.00 88.88 181 SER A N 1
ATOM 1420 C CA . SER A 1 181 ? -9.855 3.496 18.158 1.00 88.88 181 SER A CA 1
ATOM 1421 C C . SER A 1 181 ? -10.393 2.784 19.399 1.00 88.88 181 SER A C 1
ATOM 1423 O O . SER A 1 181 ? -11.054 3.412 20.225 1.00 88.88 181 SER A O 1
ATOM 1425 N N . PHE A 1 182 ? -10.043 1.508 19.582 1.00 85.88 182 PHE A N 1
ATOM 1426 C CA . PHE A 1 182 ? -10.436 0.738 20.762 1.00 85.88 182 PHE A CA 1
ATOM 1427 C C . PHE A 1 182 ? -9.570 1.023 21.986 1.00 85.88 182 PHE A C 1
ATOM 1429 O O . PHE A 1 182 ? -10.076 1.027 23.106 1.00 85.88 182 PHE A O 1
ATOM 1436 N N . THR A 1 183 ? -8.271 1.270 21.801 1.00 88.06 183 THR A N 1
ATOM 1437 C CA . THR A 1 183 ? -7.372 1.570 22.926 1.00 88.06 183 THR A CA 1
ATOM 1438 C C . THR A 1 183 ? -7.503 3.010 23.416 1.00 88.06 183 THR A C 1
ATOM 1440 O O . THR A 1 183 ? -7.256 3.273 24.592 1.00 88.06 183 THR A O 1
ATOM 1443 N N . GLN A 1 184 ? -7.920 3.942 22.551 1.00 88.12 184 GLN A N 1
ATOM 1444 C CA . GLN A 1 184 ? -8.086 5.359 22.879 1.00 88.12 184 GLN A CA 1
ATOM 1445 C C . GLN A 1 184 ? -9.438 5.897 22.376 1.00 88.12 184 GLN A C 1
ATOM 1447 O O . GLN A 1 184 ? -9.483 6.596 21.367 1.00 88.12 184 GLN A O 1
ATOM 1452 N N . PRO A 1 185 ? -10.559 5.647 23.076 1.00 79.38 185 PRO A N 1
ATOM 1453 C CA . PRO A 1 185 ? -11.896 5.948 22.549 1.00 79.38 185 PRO A CA 1
ATOM 1454 C C . PRO A 1 185 ? -12.157 7.431 22.230 1.00 79.38 185 PRO A C 1
ATOM 1456 O O . PRO A 1 185 ? -12.902 7.739 21.302 1.00 79.38 185 PRO A O 1
ATOM 1459 N N . ALA A 1 186 ? -11.554 8.357 22.986 1.00 80.81 186 ALA A N 1
ATOM 1460 C CA . ALA A 1 186 ? -11.802 9.795 22.841 1.00 80.81 186 ALA A CA 1
ATOM 1461 C C . ALA A 1 186 ? -11.131 10.408 21.596 1.00 80.81 186 ALA A C 1
ATOM 1463 O O . ALA A 1 186 ? -11.767 11.164 20.868 1.00 80.81 186 ALA A O 1
ATOM 1464 N N . SER A 1 187 ? -9.863 10.078 21.336 1.00 84.75 187 SER A N 1
ATOM 1465 C CA . SER A 1 187 ? -9.103 10.548 20.165 1.00 84.75 187 SER A CA 1
ATOM 1466 C C . SER A 1 187 ? -9.260 9.612 18.966 1.00 84.75 187 SER A C 1
ATOM 1468 O O . SER A 1 187 ? -9.355 10.047 17.820 1.00 84.75 187 SER A O 1
ATOM 1470 N N . GLY A 1 188 ? -9.327 8.312 19.228 1.00 83.00 188 GLY A N 1
ATOM 1471 C CA . GLY A 1 188 ? -9.271 7.268 18.221 1.00 83.00 188 GLY A CA 1
ATOM 1472 C C . GLY A 1 188 ? -10.504 7.190 17.321 1.00 83.00 188 GLY A C 1
ATOM 1473 O O . GLY A 1 188 ? -10.390 6.711 16.196 1.00 83.00 188 GLY A O 1
ATOM 1474 N N . HIS A 1 189 ? -11.664 7.714 17.741 1.00 83.81 189 HIS A N 1
ATOM 1475 C CA . HIS A 1 189 ? -12.826 7.804 16.850 1.00 83.81 189 HIS A CA 1
ATOM 1476 C C . HIS A 1 189 ? -12.586 8.760 15.672 1.00 83.81 189 HIS A C 1
ATOM 1478 O O . HIS A 1 189 ? -12.887 8.414 14.526 1.00 83.81 189 HIS A O 1
ATOM 1484 N N . GLU A 1 190 ? -12.020 9.945 15.929 1.00 86.38 190 GLU A N 1
ATOM 1485 C CA . GLU A 1 190 ? -11.699 10.884 14.851 1.00 86.38 190 GLU A CA 1
ATOM 1486 C C . GLU A 1 190 ? -10.571 10.334 13.972 1.00 86.38 190 GLU A C 1
ATOM 1488 O O . GLU A 1 190 ? -10.715 10.373 12.752 1.00 86.38 190 GLU A O 1
ATOM 1493 N N . VAL A 1 191 ? -9.539 9.705 14.556 1.00 86.94 191 VAL A N 1
ATOM 1494 C CA . VAL A 1 191 ? -8.468 9.022 13.798 1.00 86.94 191 VAL A CA 1
ATOM 1495 C C . VAL A 1 191 ? -9.031 7.933 12.883 1.00 86.94 191 VAL A C 1
ATOM 1497 O O . VAL A 1 191 ? -8.663 7.842 11.712 1.00 86.94 191 VAL A O 1
ATOM 1500 N N . LEU A 1 192 ? -9.963 7.109 13.368 1.00 89.25 192 LEU A N 1
ATOM 1501 C CA . LEU A 1 192 ? -10.594 6.074 12.551 1.00 89.25 192 LEU A CA 1
ATOM 1502 C C . LEU A 1 192 ? -11.387 6.686 11.392 1.00 89.25 192 LEU A C 1
ATOM 1504 O O . LEU A 1 192 ? -11.284 6.247 10.249 1.00 89.25 192 LEU A O 1
ATOM 1508 N N . LYS A 1 193 ? -12.175 7.724 11.665 1.00 89.50 193 LYS A N 1
ATOM 1509 C CA . LYS A 1 193 ? -13.007 8.404 10.667 1.00 89.50 193 LYS A CA 1
ATOM 1510 C C . LYS A 1 193 ? -12.173 9.108 9.594 1.00 89.50 193 LYS A C 1
ATOM 1512 O O . LYS A 1 193 ? -12.514 9.015 8.407 1.00 89.50 193 LYS A O 1
ATOM 1517 N N . THR A 1 194 ? -11.096 9.796 9.973 1.00 89.12 194 THR A N 1
ATOM 1518 C CA . THR A 1 194 ? -10.159 10.421 9.027 1.00 89.12 194 THR A CA 1
ATOM 1519 C C . THR A 1 194 ? -9.434 9.352 8.214 1.00 89.12 194 THR A C 1
ATOM 1521 O O . THR A 1 194 ? -9.411 9.456 6.986 1.00 89.12 194 THR A O 1
ATOM 1524 N N . THR A 1 195 ? -8.972 8.273 8.855 1.00 91.38 195 THR A N 1
ATOM 1525 C CA . THR A 1 195 ? -8.302 7.143 8.192 1.00 91.38 195 THR A CA 1
ATOM 1526 C C . THR A 1 195 ? -9.216 6.449 7.190 1.00 91.38 195 THR A C 1
ATOM 1528 O O . THR A 1 195 ? -8.819 6.242 6.048 1.00 91.38 195 THR A O 1
ATOM 1531 N N . LEU A 1 196 ? -10.462 6.135 7.555 1.00 91.38 196 LEU A N 1
ATOM 1532 C CA . LEU A 1 196 ? -11.428 5.544 6.626 1.00 91.38 196 LEU A CA 1
ATOM 1533 C C . LEU A 1 196 ? -11.693 6.498 5.460 1.00 91.38 196 LEU A C 1
ATOM 1535 O O . LEU A 1 196 ? -11.631 6.107 4.297 1.00 91.38 196 LEU A O 1
ATOM 1539 N N . THR A 1 197 ? -11.907 7.784 5.737 1.00 90.00 197 THR A N 1
ATOM 1540 C CA . THR A 1 197 ? -12.090 8.787 4.680 1.00 90.00 197 THR A CA 1
ATOM 1541 C C . THR A 1 197 ? -10.896 8.817 3.723 1.00 90.00 197 THR A C 1
ATOM 1543 O O . THR A 1 197 ? -11.082 8.867 2.503 1.00 90.00 197 THR A O 1
ATOM 1546 N N . ALA A 1 198 ? -9.677 8.752 4.239 1.00 89.88 198 ALA A N 1
ATOM 1547 C CA . ALA A 1 198 ? -8.475 8.684 3.430 1.00 89.88 198 ALA A CA 1
ATOM 1548 C C . ALA A 1 198 ? -8.344 7.363 2.662 1.00 89.88 198 ALA A C 1
ATOM 1550 O O . ALA A 1 198 ? -8.042 7.390 1.470 1.00 89.88 198 ALA A O 1
ATOM 1551 N N . ALA A 1 199 ? -8.673 6.226 3.278 1.00 93.00 199 ALA A N 1
ATOM 1552 C CA . ALA A 1 199 ? -8.672 4.914 2.637 1.00 93.00 199 ALA A CA 1
ATOM 1553 C C . ALA A 1 199 ? -9.613 4.888 1.432 1.00 93.00 199 ALA A C 1
ATOM 1555 O O . ALA A 1 199 ? -9.243 4.437 0.353 1.00 93.00 199 ALA A O 1
ATOM 1556 N N . GLY A 1 200 ? -10.795 5.491 1.561 1.00 91.25 200 GLY A N 1
ATOM 1557 C CA . GLY A 1 200 ? -11.706 5.648 0.433 1.00 91.25 200 GLY A CA 1
ATOM 1558 C C . GLY A 1 200 ? -11.120 6.488 -0.707 1.00 91.25 200 GLY A C 1
ATOM 1559 O O . GLY A 1 200 ? -11.506 6.292 -1.853 1.00 91.25 200 GLY A O 1
ATOM 1560 N N . LYS A 1 201 ? -10.232 7.457 -0.426 1.00 89.94 201 LYS A N 1
ATOM 1561 C CA . LYS A 1 201 ? -9.540 8.224 -1.481 1.00 89.94 201 LYS A CA 1
ATOM 1562 C C . LYS A 1 201 ? -8.437 7.373 -2.109 1.00 89.94 201 LYS A C 1
ATOM 1564 O O . LYS A 1 201 ? -8.323 7.360 -3.326 1.00 89.94 201 LYS A O 1
ATOM 1569 N N . ALA A 1 202 ? -7.702 6.618 -1.293 1.00 92.81 202 ALA A N 1
ATOM 1570 C CA . ALA A 1 202 ? -6.639 5.730 -1.750 1.00 92.81 202 ALA A CA 1
ATOM 1571 C C . ALA A 1 202 ? -7.183 4.670 -2.718 1.00 92.81 202 ALA A C 1
ATOM 1573 O O . ALA A 1 202 ? -6.602 4.456 -3.774 1.00 92.81 202 ALA A O 1
ATOM 1574 N N . VAL A 1 203 ? -8.352 4.088 -2.419 1.00 94.50 203 VAL A N 1
ATOM 1575 C CA . VAL A 1 203 ? -9.045 3.159 -3.329 1.00 94.50 203 VAL A CA 1
ATOM 1576 C C . VAL A 1 203 ? -9.387 3.821 -4.665 1.00 94.50 203 VAL A C 1
ATOM 1578 O O . VAL A 1 203 ? -9.203 3.205 -5.707 1.00 94.50 203 VAL A O 1
ATOM 1581 N N . VAL A 1 204 ? -9.844 5.077 -4.669 1.00 91.56 204 VAL A N 1
ATOM 1582 C CA . VAL A 1 204 ? -10.106 5.799 -5.927 1.00 91.56 204 VAL A CA 1
ATOM 1583 C C . VAL A 1 204 ? -8.809 5.995 -6.715 1.00 91.56 204 VAL A C 1
ATOM 1585 O O . VAL A 1 204 ? -8.786 5.713 -7.908 1.00 91.56 204 VAL A O 1
ATOM 1588 N N . SER A 1 205 ? -7.717 6.397 -6.060 1.00 91.62 205 SER A N 1
ATOM 1589 C CA . SER A 1 205 ? -6.404 6.540 -6.706 1.00 91.62 205 SER A CA 1
ATOM 1590 C C . SER A 1 205 ? -5.878 5.219 -7.276 1.00 91.62 205 SER A C 1
ATOM 1592 O O . SER A 1 205 ? -5.335 5.205 -8.376 1.00 91.62 205 SER A O 1
ATOM 1594 N N . LEU A 1 206 ? -6.068 4.108 -6.559 1.00 95.44 206 LEU A N 1
ATOM 1595 C CA . LEU A 1 206 ? -5.754 2.755 -7.027 1.00 95.44 206 LEU A CA 1
ATOM 1596 C C . LEU A 1 206 ? -6.527 2.431 -8.306 1.00 95.44 206 LEU A C 1
ATOM 1598 O O . LEU A 1 206 ? -5.946 2.058 -9.319 1.00 95.44 206 LEU A O 1
ATOM 1602 N N . VAL A 1 207 ? -7.835 2.661 -8.296 1.00 94.50 207 VAL A N 1
ATOM 1603 C CA . VAL A 1 207 ? -8.688 2.397 -9.453 1.00 94.50 207 VAL A CA 1
ATOM 1604 C C . VAL A 1 207 ? -8.297 3.252 -10.669 1.00 94.50 207 VAL A C 1
ATOM 1606 O O . VAL A 1 207 ? -8.236 2.720 -11.774 1.00 94.50 207 VAL A O 1
ATOM 1609 N N . VAL A 1 208 ? -7.967 4.534 -10.480 1.00 91.75 208 VAL A N 1
ATOM 1610 C CA . VAL A 1 208 ? -7.436 5.399 -11.555 1.00 91.75 208 VAL A CA 1
ATOM 1611 C C . VAL A 1 208 ? -6.107 4.856 -12.094 1.00 91.75 208 VAL A C 1
ATOM 1613 O O . VAL A 1 208 ? -5.895 4.809 -13.304 1.00 91.75 208 VAL A O 1
ATOM 1616 N N . GLY A 1 209 ? -5.220 4.395 -11.210 1.00 92.75 209 GLY A N 1
ATOM 1617 C CA . GLY A 1 209 ? -3.959 3.774 -11.610 1.00 92.75 209 GLY A CA 1
ATOM 1618 C C . GLY A 1 209 ? -4.151 2.480 -12.407 1.00 92.75 209 GLY A C 1
ATOM 1619 O O . GLY A 1 209 ? -3.431 2.255 -13.377 1.00 92.75 209 GLY A O 1
ATOM 1620 N N . LEU A 1 210 ? -5.141 1.660 -12.046 1.00 94.81 210 LEU A N 1
ATOM 1621 C CA . LEU A 1 210 ? -5.498 0.442 -12.777 1.00 94.81 210 LEU A CA 1
ATOM 1622 C C . LEU A 1 210 ? -6.088 0.745 -14.161 1.00 94.81 210 LEU A C 1
ATOM 1624 O O . LEU A 1 210 ? -5.712 0.086 -15.129 1.00 94.81 210 LEU A O 1
ATOM 1628 N N . ASP A 1 211 ? -6.990 1.725 -14.261 1.00 92.94 211 ASP A N 1
ATOM 1629 C CA . ASP A 1 211 ? -7.554 2.161 -15.547 1.00 92.94 211 ASP A CA 1
ATOM 1630 C C . ASP A 1 211 ? -6.436 2.583 -16.499 1.00 92.94 211 ASP A C 1
ATOM 1632 O O . ASP A 1 211 ? -6.334 2.094 -17.623 1.00 92.94 211 ASP A O 1
ATOM 1636 N N . ARG A 1 212 ? -5.494 3.380 -16.001 1.00 91.31 212 ARG A N 1
ATOM 1637 C CA . ARG A 1 212 ? -4.337 3.764 -16.795 1.00 91.31 212 ARG A CA 1
ATOM 1638 C C . ARG A 1 212 ? -3.429 2.594 -17.156 1.00 91.31 212 ARG A C 1
ATOM 1640 O O . ARG A 1 212 ? -2.961 2.531 -18.290 1.00 91.31 212 ARG A O 1
ATOM 1647 N N . LEU A 1 213 ? -3.162 1.683 -16.221 1.00 93.00 213 LEU A N 1
ATOM 1648 C CA . LEU A 1 213 ? -2.372 0.488 -16.510 1.00 93.00 213 LEU A CA 1
ATOM 1649 C C . LEU A 1 213 ? -2.994 -0.299 -17.670 1.00 93.00 213 LEU A C 1
ATOM 1651 O O . LEU A 1 213 ? -2.271 -0.766 -18.538 1.00 93.00 213 LEU A O 1
ATOM 1655 N N . SER A 1 214 ? -4.327 -0.382 -17.728 1.00 92.31 214 SER A N 1
ATOM 1656 C CA . SER A 1 214 ? -5.040 -1.076 -18.807 1.00 92.31 214 SER A CA 1
ATOM 1657 C C . SER A 1 214 ? -4.939 -0.392 -20.176 1.00 92.31 214 SER A C 1
ATOM 1659 O O . SER A 1 214 ? -5.116 -1.049 -21.198 1.00 92.31 214 SER A O 1
ATOM 1661 N N . GLN A 1 215 ? -4.639 0.909 -20.205 1.00 91.31 215 GLN A N 1
ATOM 1662 C CA . GLN A 1 215 ? -4.472 1.692 -21.434 1.00 91.31 215 GLN A CA 1
ATOM 1663 C C . GLN A 1 215 ? -3.025 1.688 -21.950 1.00 91.31 215 GLN A C 1
ATOM 1665 O O . GLN A 1 215 ? -2.783 2.096 -23.085 1.00 91.31 215 GLN A O 1
ATOM 1670 N N . ALA A 1 216 ? -2.059 1.258 -21.135 1.00 89.50 216 ALA A N 1
ATOM 1671 C CA . ALA A 1 216 ? -0.655 1.222 -21.521 1.00 89.50 216 ALA A CA 1
ATOM 1672 C C . ALA A 1 216 ? -0.334 0.001 -22.399 1.00 89.50 216 ALA A C 1
ATOM 1674 O O . ALA A 1 216 ? -0.850 -1.097 -22.177 1.00 89.50 216 ALA A O 1
ATOM 1675 N N . THR A 1 217 ? 0.573 0.177 -23.362 1.00 83.31 217 THR A N 1
ATOM 1676 C CA . THR A 1 217 ? 1.162 -0.927 -24.134 1.00 83.31 217 THR A CA 1
ATOM 1677 C C . THR A 1 217 ? 1.818 -1.917 -23.163 1.00 83.31 217 THR A C 1
ATOM 1679 O O . THR A 1 217 ? 2.530 -1.494 -22.256 1.00 83.31 217 THR A O 1
ATOM 1682 N N . ASP A 1 218 ? 1.521 -3.211 -23.299 1.00 85.50 218 ASP A N 1
ATOM 1683 C CA . ASP A 1 218 ? 1.960 -4.306 -22.407 1.00 85.50 218 ASP A CA 1
ATOM 1684 C C . ASP A 1 218 ? 1.352 -4.308 -20.986 1.00 85.50 218 ASP A C 1
ATOM 1686 O O . ASP A 1 218 ? 1.664 -5.161 -20.152 1.00 85.50 218 ASP A O 1
ATOM 1690 N N . GLY A 1 219 ? 0.410 -3.406 -20.698 1.00 84.88 219 GLY A N 1
ATOM 1691 C CA . GLY A 1 219 ? -0.257 -3.333 -19.396 1.00 84.88 219 GLY A CA 1
ATOM 1692 C C . GLY A 1 219 ? -1.157 -4.528 -19.072 1.00 84.88 219 GLY A C 1
ATOM 1693 O O . GLY A 1 219 ? -1.384 -4.830 -17.898 1.00 84.88 219 GLY A O 1
ATOM 1694 N N . THR A 1 220 ? -1.633 -5.252 -20.088 1.00 88.00 220 THR A N 1
ATOM 1695 C CA . THR A 1 220 ? -2.571 -6.376 -19.933 1.00 88.00 220 THR A CA 1
ATOM 1696 C C . THR A 1 220 ? -1.991 -7.546 -19.143 1.00 88.00 220 THR A C 1
ATOM 1698 O O . THR A 1 220 ? -2.719 -8.184 -18.384 1.00 88.00 220 THR A O 1
ATOM 1701 N N . GLU A 1 221 ? -0.689 -7.820 -19.269 1.00 89.06 221 GLU A N 1
ATOM 1702 C CA . GLU A 1 221 ? -0.037 -8.917 -18.538 1.00 89.06 221 GLU A CA 1
ATOM 1703 C C . GLU A 1 221 ? 0.033 -8.626 -17.032 1.00 89.06 221 GLU A C 1
ATOM 1705 O O . GLU A 1 221 ? -0.237 -9.490 -16.194 1.00 89.06 221 GLU A O 1
ATOM 1710 N N . LEU A 1 222 ? 0.333 -7.374 -16.682 1.00 93.88 222 LEU A N 1
ATOM 1711 C CA . LEU A 1 222 ? 0.457 -6.920 -15.297 1.00 93.88 222 LEU A CA 1
ATOM 1712 C C . LEU A 1 222 ? -0.903 -6.620 -14.655 1.00 93.88 222 LEU A C 1
ATOM 1714 O O . LEU A 1 222 ? -1.045 -6.702 -13.432 1.00 93.88 222 LEU A O 1
ATOM 1718 N N . GLN A 1 223 ? -1.927 -6.331 -15.462 1.00 94.81 223 GLN A N 1
ATOM 1719 C CA . GLN A 1 223 ? -3.281 -6.048 -14.992 1.00 94.81 223 GLN A CA 1
ATOM 1720 C C . GLN A 1 223 ? -3.844 -7.189 -14.138 1.00 94.81 223 GLN A C 1
ATOM 1722 O O . GLN A 1 223 ? -4.433 -6.931 -13.089 1.00 94.81 223 GLN A O 1
ATOM 1727 N N . GLY A 1 224 ? -3.624 -8.448 -14.537 1.00 94.06 224 GLY A N 1
ATOM 1728 C CA . GLY A 1 224 ? -4.086 -9.611 -13.774 1.00 94.06 224 GLY A CA 1
ATOM 1729 C C . GLY A 1 224 ? -3.518 -9.653 -12.351 1.00 94.06 224 GLY A C 1
ATOM 1730 O O . GLY A 1 224 ? -4.253 -9.918 -11.398 1.00 94.06 224 GLY A O 1
ATOM 1731 N N . GLN A 1 225 ? -2.235 -9.313 -12.189 1.00 95.50 225 GLN A N 1
ATOM 1732 C CA . GLN A 1 225 ? -1.568 -9.271 -10.884 1.00 95.50 225 GLN A CA 1
ATOM 1733 C C . GLN A 1 225 ? -2.114 -8.144 -10.001 1.00 95.50 225 GLN A C 1
ATOM 1735 O O . GLN A 1 225 ? -2.385 -8.357 -8.818 1.00 95.50 225 GLN A O 1
ATOM 1740 N N . VAL A 1 226 ? -2.327 -6.956 -10.576 1.00 97.19 226 VAL A N 1
ATOM 1741 C CA . VAL A 1 226 ? -2.896 -5.813 -9.845 1.00 97.19 226 VAL A CA 1
ATOM 1742 C C . VAL A 1 226 ? -4.337 -6.096 -9.419 1.00 97.19 226 VAL A C 1
ATOM 1744 O O . VAL A 1 226 ? -4.696 -5.850 -8.269 1.00 97.19 226 VAL A O 1
ATOM 1747 N N . VAL A 1 227 ? -5.155 -6.671 -10.306 1.00 97.50 227 VAL A N 1
ATOM 1748 C CA . VAL A 1 227 ? -6.536 -7.062 -9.984 1.00 97.50 227 VAL A CA 1
ATOM 1749 C C . VAL A 1 227 ? -6.555 -8.093 -8.858 1.00 97.50 227 VAL A C 1
ATOM 1751 O O . VAL A 1 227 ? -7.317 -7.932 -7.906 1.00 97.50 227 VAL A O 1
ATOM 1754 N N . TYR A 1 228 ? -5.690 -9.110 -8.914 1.00 97.25 228 TYR A N 1
ATOM 1755 C CA . TYR A 1 228 ? -5.558 -10.088 -7.835 1.00 97.25 228 TYR A CA 1
ATOM 1756 C C . TYR A 1 228 ? -5.195 -9.421 -6.499 1.00 97.25 228 TYR A C 1
ATOM 1758 O O . TYR A 1 228 ? -5.841 -9.682 -5.482 1.00 97.25 228 TYR A O 1
ATOM 1766 N N . ALA A 1 229 ? -4.230 -8.495 -6.503 1.00 97.62 229 ALA A N 1
ATOM 1767 C CA . ALA A 1 229 ? -3.859 -7.733 -5.313 1.00 97.62 229 ALA A CA 1
ATOM 1768 C C . ALA A 1 229 ? -5.025 -6.890 -4.767 1.00 97.62 229 ALA A C 1
ATOM 1770 O O . ALA A 1 229 ? -5.196 -6.801 -3.552 1.00 97.62 229 ALA A O 1
ATOM 1771 N N . TYR A 1 230 ? -5.864 -6.310 -5.631 1.00 97.94 230 TYR A N 1
ATOM 1772 C CA . TYR A 1 230 ? -7.025 -5.520 -5.203 1.00 97.94 230 TYR A CA 1
ATOM 1773 C C . TYR A 1 230 ? -8.105 -6.398 -4.590 1.00 97.94 230 TYR A C 1
ATOM 1775 O O . TYR A 1 230 ? -8.663 -6.048 -3.552 1.00 97.94 230 TYR A O 1
ATOM 1783 N N . VAL A 1 231 ? -8.381 -7.554 -5.193 1.00 97.94 231 VAL A N 1
ATOM 1784 C CA . VAL A 1 231 ? -9.304 -8.538 -4.619 1.00 97.94 231 VAL A CA 1
ATOM 1785 C C . VAL A 1 231 ? -8.810 -8.963 -3.239 1.00 97.94 231 VAL A C 1
ATOM 1787 O O . VAL A 1 231 ? -9.578 -8.918 -2.281 1.00 97.94 231 VAL A O 1
ATOM 1790 N N . HIS A 1 232 ? -7.521 -9.285 -3.108 1.00 97.75 232 HIS A N 1
ATOM 1791 C CA . HIS A 1 232 ? -6.931 -9.642 -1.821 1.00 97.75 232 HIS A CA 1
ATOM 1792 C C . HIS A 1 232 ? -7.031 -8.496 -0.802 1.00 97.75 232 HIS A C 1
ATOM 1794 O O . HIS A 1 232 ? -7.418 -8.726 0.339 1.00 97.75 232 HIS A O 1
ATOM 1800 N N . MET A 1 233 ? -6.761 -7.253 -1.212 1.00 97.81 233 MET A N 1
ATOM 1801 C CA . MET A 1 233 ? -6.944 -6.061 -0.379 1.00 97.81 233 MET A CA 1
ATOM 1802 C C . MET A 1 233 ? -8.384 -5.947 0.144 1.00 97.81 233 MET A C 1
ATOM 1804 O O . MET A 1 233 ? -8.578 -5.701 1.333 1.00 97.81 233 MET A O 1
ATOM 1808 N N . PHE A 1 234 ? -9.396 -6.143 -0.708 1.00 96.69 234 PHE A N 1
ATOM 1809 C CA . PHE A 1 234 ? -10.799 -6.112 -0.285 1.00 96.69 234 PHE A CA 1
ATOM 1810 C C . PHE A 1 234 ? -11.145 -7.249 0.675 1.00 96.69 234 PHE A C 1
ATOM 1812 O O . PHE A 1 234 ? -11.815 -7.000 1.674 1.00 96.69 234 PHE A O 1
ATOM 1819 N N . VAL A 1 235 ? -10.669 -8.469 0.412 1.00 97.31 235 VAL A N 1
ATOM 1820 C CA . VAL A 1 235 ? -10.848 -9.613 1.321 1.00 97.31 235 VAL A CA 1
ATOM 1821 C C . VAL A 1 235 ? -10.231 -9.311 2.687 1.00 97.31 235 VAL A C 1
ATOM 1823 O O . VAL A 1 235 ? -10.894 -9.487 3.704 1.00 97.31 235 VAL A O 1
ATOM 1826 N N . SER A 1 236 ? -9.006 -8.780 2.722 1.00 97.12 236 SER A N 1
ATOM 1827 C CA . SER A 1 236 ? -8.354 -8.378 3.971 1.00 97.12 236 SER A CA 1
ATOM 1828 C C . SER A 1 236 ? -9.133 -7.280 4.697 1.00 97.12 236 SER A C 1
ATOM 1830 O O . SER A 1 236 ? -9.331 -7.381 5.900 1.00 97.12 236 SER A O 1
ATOM 1832 N N . LEU A 1 237 ? -9.628 -6.259 3.988 1.00 95.19 237 LEU A N 1
ATOM 1833 C CA . LEU A 1 237 ? -10.448 -5.205 4.597 1.00 95.19 237 LEU A CA 1
ATOM 1834 C C . LEU A 1 237 ? -11.748 -5.759 5.194 1.00 95.19 237 LEU A C 1
ATOM 1836 O O . LEU A 1 237 ? -12.115 -5.386 6.306 1.00 95.19 237 LEU A O 1
ATOM 1840 N N . LEU A 1 238 ? -12.431 -6.664 4.490 1.00 95.06 238 LEU A N 1
ATOM 1841 C CA . LEU A 1 238 ? -13.637 -7.315 5.005 1.00 95.06 238 LEU A CA 1
ATOM 1842 C C . LEU A 1 238 ? -13.338 -8.133 6.263 1.00 95.06 238 LEU A C 1
ATOM 1844 O O . LEU A 1 238 ? -14.042 -7.955 7.252 1.00 95.06 238 LEU A O 1
ATOM 1848 N N . GLY A 1 239 ? -12.260 -8.922 6.259 1.00 94.88 239 GLY A N 1
ATOM 1849 C CA . GLY A 1 239 ? -11.810 -9.653 7.446 1.00 94.88 239 GLY A CA 1
ATOM 1850 C C . GLY A 1 239 ? -11.514 -8.717 8.621 1.00 94.88 239 GLY A C 1
ATOM 1851 O O . GLY A 1 239 ? -11.979 -8.953 9.730 1.00 94.88 239 GLY A O 1
ATOM 1852 N N . THR A 1 240 ? -10.850 -7.579 8.377 1.00 92.25 240 THR A N 1
ATOM 1853 C CA . THR A 1 240 ? -10.608 -6.595 9.446 1.00 92.25 240 THR A CA 1
ATOM 1854 C C . THR A 1 240 ? -11.897 -5.987 9.997 1.00 92.25 240 THR A C 1
ATOM 1856 O O . THR A 1 240 ? -11.964 -5.708 11.186 1.00 92.25 240 THR A O 1
ATOM 1859 N N . PHE A 1 241 ? -12.933 -5.782 9.178 1.00 91.25 241 PHE A N 1
ATOM 1860 C CA . PHE A 1 241 ? -14.220 -5.285 9.673 1.00 91.25 241 PHE A CA 1
ATOM 1861 C C . PHE A 1 241 ? -15.023 -6.360 10.412 1.00 91.25 241 PHE A C 1
ATOM 1863 O O . PHE A 1 241 ? -15.741 -6.029 11.354 1.00 91.25 241 PHE A O 1
ATOM 1870 N N . GLU A 1 242 ? -14.892 -7.624 10.015 1.00 92.31 242 GLU A N 1
ATOM 1871 C CA . GLU A 1 242 ? -15.500 -8.769 10.696 1.00 92.31 242 GLU A CA 1
ATOM 1872 C C . GLU A 1 242 ? -14.913 -8.951 12.101 1.00 92.31 242 GLU A C 1
ATOM 1874 O O . GLU A 1 242 ? -15.666 -8.900 13.073 1.00 92.31 242 GLU A O 1
ATOM 1879 N N . GLU A 1 243 ? -13.579 -9.003 12.228 1.00 88.00 243 GLU A N 1
ATOM 1880 C CA . GLU A 1 243 ? -12.868 -9.068 13.521 1.00 88.00 243 GLU A CA 1
ATOM 1881 C C . GLU A 1 243 ? -13.334 -7.968 14.489 1.00 88.00 243 GLU A C 1
ATOM 1883 O O . GLU A 1 243 ? -13.497 -8.164 15.694 1.00 88.00 243 GLU A O 1
ATOM 1888 N N . VAL A 1 244 ? -13.558 -6.777 13.944 1.00 85.88 244 VAL A N 1
ATOM 1889 C CA . VAL A 1 244 ? -13.942 -5.578 14.690 1.00 85.88 244 VAL A CA 1
ATOM 1890 C C . VAL A 1 244 ? -15.394 -5.639 15.135 1.00 85.88 244 VAL A C 1
ATOM 1892 O O . VAL A 1 244 ? -15.701 -5.310 16.281 1.00 85.88 244 VAL A O 1
ATOM 1895 N N . SER A 1 245 ? -16.273 -6.112 14.253 1.00 85.81 245 SER A N 1
ATOM 1896 C CA . SER A 1 245 ? -17.673 -6.353 14.581 1.00 85.81 245 SER A CA 1
ATOM 1897 C C . SER A 1 245 ? -17.808 -7.409 15.681 1.00 85.81 245 SER A C 1
ATOM 1899 O O . SER A 1 245 ? -18.616 -7.238 16.594 1.00 85.81 245 SER A O 1
ATOM 1901 N N . GLU A 1 246 ? -17.025 -8.488 15.632 1.00 87.19 246 GLU A N 1
ATOM 1902 C CA . GLU A 1 246 ? -17.012 -9.514 16.681 1.00 87.19 246 GLU A CA 1
ATOM 1903 C C . GLU A 1 246 ? -16.514 -8.956 18.018 1.00 87.19 246 GLU A C 1
ATOM 1905 O O . GLU A 1 246 ? -17.131 -9.184 19.064 1.00 87.19 246 GLU A O 1
ATOM 1910 N N . PHE A 1 247 ? -15.430 -8.174 17.989 1.00 82.69 247 PHE A N 1
ATOM 1911 C CA . PHE A 1 247 ? -14.859 -7.565 19.187 1.00 82.69 247 PHE A CA 1
ATOM 1912 C C . PHE A 1 247 ? -15.861 -6.656 19.911 1.00 82.69 247 PHE A C 1
ATOM 1914 O O . PHE A 1 247 ? -16.001 -6.733 21.134 1.00 82.69 247 PHE A O 1
ATOM 1921 N N . GLU A 1 248 ? -16.607 -5.834 19.173 1.00 80.88 248 GLU A N 1
ATOM 1922 C CA . GLU A 1 248 ? -17.628 -4.958 19.752 1.00 80.88 248 GLU A CA 1
ATOM 1923 C C . GLU A 1 248 ? -18.814 -5.723 20.337 1.00 80.88 248 GLU A C 1
ATOM 1925 O O . GLU A 1 248 ? -19.335 -5.327 21.381 1.00 80.88 248 GLU A O 1
ATOM 1930 N N . VAL A 1 249 ? -19.235 -6.831 19.717 1.00 84.81 249 VAL A N 1
ATOM 1931 C CA . VAL A 1 249 ? -20.292 -7.693 20.275 1.00 84.81 249 VAL A CA 1
ATOM 1932 C C . VAL A 1 249 ? -19.851 -8.257 21.627 1.00 84.81 249 VAL A C 1
ATOM 1934 O O . VAL A 1 249 ? -20.609 -8.192 22.601 1.00 84.81 249 VAL A O 1
ATOM 1937 N N . ILE A 1 250 ? -18.608 -8.738 21.720 1.00 84.69 250 ILE A N 1
ATOM 1938 C CA . ILE A 1 250 ? -18.027 -9.247 22.969 1.00 84.69 250 ILE A CA 1
ATOM 1939 C C . ILE A 1 250 ? -17.928 -8.127 24.016 1.00 84.69 250 ILE A C 1
ATOM 1941 O O . ILE A 1 250 ? -18.255 -8.334 25.188 1.00 84.69 250 ILE A O 1
ATOM 1945 N N . GLU A 1 251 ? -17.502 -6.925 23.621 1.00 82.62 251 GLU A N 1
ATOM 1946 C CA . GLU A 1 251 ? -17.388 -5.781 24.528 1.00 82.62 251 GLU A CA 1
ATOM 1947 C C . GLU A 1 251 ? -18.761 -5.314 25.046 1.00 82.62 251 GLU A C 1
ATOM 1949 O O . GLU A 1 251 ? -18.932 -5.069 26.244 1.00 82.62 251 GLU A O 1
ATOM 1954 N N . ALA A 1 252 ? -19.769 -5.245 24.172 1.00 81.81 252 ALA A N 1
ATOM 1955 C CA . ALA A 1 252 ? -21.141 -4.904 24.536 1.00 81.81 252 ALA A CA 1
ATOM 1956 C C . ALA A 1 252 ? -21.735 -5.928 25.514 1.00 81.81 252 ALA A C 1
ATOM 1958 O O . ALA A 1 252 ? -22.379 -5.542 26.498 1.00 81.81 252 ALA A O 1
ATOM 1959 N N . GLN A 1 253 ? -21.467 -7.219 25.293 1.00 84.31 253 GLN A N 1
ATOM 1960 C CA . GLN A 1 253 ? -21.882 -8.292 26.193 1.00 84.31 253 GLN A CA 1
ATOM 1961 C C . GLN A 1 253 ? -21.203 -8.175 27.564 1.00 84.31 253 GLN A C 1
ATOM 1963 O O . GLN A 1 253 ? -21.881 -8.273 28.585 1.00 84.31 253 GLN A O 1
ATOM 1968 N N . ARG A 1 254 ? -19.896 -7.874 27.613 1.00 84.00 254 ARG A N 1
ATOM 1969 C CA . ARG A 1 254 ? -19.173 -7.628 28.877 1.00 84.00 254 ARG A CA 1
ATOM 1970 C C . ARG A 1 254 ? -19.754 -6.452 29.663 1.00 84.00 254 ARG A C 1
ATOM 1972 O O . ARG A 1 254 ? -19.897 -6.541 30.882 1.00 84.00 254 ARG A O 1
ATOM 1979 N N . LYS A 1 255 ? -20.124 -5.365 28.977 1.00 82.62 255 LYS A N 1
ATOM 1980 C CA . LYS A 1 255 ? -20.754 -4.185 29.599 1.00 82.62 255 LYS A CA 1
ATOM 1981 C C . LYS A 1 255 ? -22.135 -4.497 30.181 1.00 82.62 255 LYS A C 1
ATOM 1983 O O . LYS A 1 255 ? -22.496 -3.931 31.207 1.00 82.62 255 LYS A O 1
ATOM 1988 N N . THR A 1 256 ? -22.895 -5.402 29.561 1.00 80.38 256 THR A N 1
ATOM 1989 C CA . THR A 1 256 ? -24.210 -5.833 30.071 1.00 80.38 256 THR A CA 1
ATOM 1990 C C . THR A 1 256 ? -24.118 -6.918 31.142 1.00 80.38 256 THR A C 1
ATOM 1992 O O . THR A 1 256 ? -25.004 -6.995 31.991 1.00 80.38 256 THR A O 1
ATOM 1995 N N . SER A 1 257 ? -23.064 -7.739 31.135 1.00 74.69 257 SER A N 1
ATOM 1996 C CA . SER A 1 257 ? -22.868 -8.816 32.110 1.00 74.69 257 SER A CA 1
ATOM 1997 C C . SER A 1 257 ? -22.159 -8.378 33.391 1.00 74.69 257 SER A C 1
ATOM 1999 O O . SER A 1 257 ? -22.111 -9.166 34.332 1.00 74.69 257 SER A O 1
ATOM 2001 N N . MET A 1 258 ? -21.597 -7.164 33.464 1.00 57.28 258 MET A N 1
ATOM 2002 C CA . MET A 1 258 ? -21.121 -6.636 34.743 1.00 57.28 258 MET A CA 1
ATOM 2003 C C . MET A 1 258 ? -22.329 -6.377 35.654 1.00 57.28 258 MET A C 1
ATOM 2005 O O . MET A 1 258 ? -23.134 -5.491 35.351 1.00 57.28 258 MET A O 1
ATOM 2009 N N . PRO A 1 259 ? -22.483 -7.115 36.771 1.00 52.72 259 PRO A N 1
ATOM 2010 C CA . PRO A 1 259 ? -23.540 -6.830 37.722 1.00 52.72 259 PRO A CA 1
ATOM 2011 C C . PRO A 1 259 ? -23.294 -5.422 38.251 1.00 52.72 259 PRO A C 1
ATOM 2013 O O . PRO A 1 259 ? -22.240 -5.140 38.824 1.00 52.72 259 PRO A O 1
ATOM 2016 N N . ALA A 1 260 ? -24.255 -4.526 38.023 1.00 55.66 260 ALA A N 1
ATOM 2017 C CA . ALA A 1 260 ? -24.273 -3.218 38.651 1.00 55.66 260 ALA A CA 1
ATOM 2018 C C . ALA A 1 260 ? -24.052 -3.430 40.152 1.00 55.66 260 ALA A C 1
ATOM 2020 O O . ALA A 1 260 ? -24.912 -4.001 40.826 1.00 55.66 260 ALA A O 1
ATOM 2021 N N . ALA A 1 261 ? -22.872 -3.039 40.646 1.00 53.84 261 ALA A N 1
ATOM 2022 C CA . ALA A 1 261 ? -22.529 -3.122 42.054 1.00 53.84 261 ALA A CA 1
ATOM 2023 C C . ALA A 1 261 ? -23.699 -2.536 42.845 1.00 53.84 261 ALA A C 1
ATOM 2025 O O . ALA A 1 261 ? -24.105 -1.393 42.619 1.00 53.84 261 ALA A O 1
ATOM 2026 N N . ALA A 1 262 ? -24.294 -3.388 43.676 1.00 54.03 262 ALA A N 1
ATOM 2027 C CA . ALA A 1 262 ? -25.571 -3.178 44.324 1.00 54.03 262 ALA A CA 1
ATOM 2028 C C . ALA A 1 262 ? -25.629 -1.807 45.014 1.00 54.03 262 ALA A C 1
ATOM 2030 O O . ALA A 1 262 ? -25.174 -1.636 46.146 1.00 54.03 262 ALA A O 1
ATOM 2031 N N . LYS A 1 263 ? -26.252 -0.821 44.360 1.00 53.09 263 LYS A N 1
ATOM 2032 C CA . LYS A 1 263 ? -26.822 0.317 45.075 1.00 53.09 263 LYS A CA 1
ATOM 2033 C C . LYS A 1 263 ? -27.974 -0.245 45.898 1.00 53.09 263 LYS A C 1
ATOM 2035 O O . LYS A 1 263 ? -29.004 -0.629 45.349 1.00 53.09 263 LYS A O 1
ATOM 2040 N N . ARG A 1 264 ? -27.730 -0.353 47.209 1.00 55.62 264 ARG A N 1
ATOM 2041 C CA . ARG A 1 264 ? -28.701 -0.687 48.260 1.00 55.62 264 ARG A CA 1
ATOM 2042 C C . ARG A 1 264 ? -30.107 -0.184 47.890 1.00 55.62 264 ARG A C 1
ATOM 2044 O O . ARG A 1 264 ? -30.264 1.022 47.696 1.00 55.62 264 ARG A O 1
ATOM 2051 N N . PRO A 1 265 ? -31.128 -1.054 47.838 1.00 49.75 265 PRO A N 1
ATOM 2052 C CA . PRO A 1 265 ? -32.500 -0.604 47.677 1.00 49.75 265 PRO A CA 1
ATOM 2053 C C . PRO A 1 265 ? -32.954 0.069 48.979 1.00 49.75 265 PRO A C 1
ATOM 2055 O O . PRO A 1 265 ? -33.090 -0.587 50.012 1.00 49.75 265 PRO A O 1
ATOM 2058 N N . SER A 1 266 ? -33.180 1.387 48.944 1.00 53.12 266 SER A N 1
ATOM 2059 C CA . SER A 1 266 ? -33.933 2.058 50.002 1.00 53.12 266 SER A CA 1
ATOM 2060 C C . SER A 1 266 ? -35.374 1.558 49.956 1.00 53.12 266 SER A C 1
ATOM 2062 O O . SER A 1 266 ? -36.027 1.573 48.911 1.00 53.12 266 SER A O 1
ATOM 2064 N N . THR A 1 267 ? -35.848 1.102 51.102 1.00 51.75 267 THR A N 1
ATOM 2065 C CA . THR A 1 267 ? -37.162 0.526 51.345 1.00 51.75 267 THR A CA 1
ATOM 2066 C C . THR A 1 267 ? -38.294 1.461 50.909 1.00 51.75 267 THR A C 1
ATOM 2068 O O . THR A 1 267 ? -38.555 2.488 51.524 1.00 51.75 267 THR A O 1
ATOM 2071 N N . SER A 1 268 ? -39.057 1.079 49.886 1.00 48.66 268 SER A N 1
ATOM 2072 C CA . SER A 1 268 ? -40.448 1.524 49.788 1.00 48.66 268 SER A CA 1
ATOM 2073 C C . SER A 1 268 ? -41.318 0.429 49.172 1.00 48.66 268 SER A C 1
ATOM 2075 O O . SER A 1 268 ? -41.180 0.023 48.022 1.00 48.66 268 SER A O 1
ATOM 2077 N N . LYS A 1 269 ? -42.205 -0.103 50.018 1.00 58.78 269 LYS A N 1
ATOM 2078 C CA . LYS A 1 269 ? -43.315 -0.995 49.674 1.00 58.78 269 LYS A CA 1
ATOM 2079 C C . LYS A 1 269 ? -44.151 -0.353 48.564 1.00 58.78 269 LYS A C 1
ATOM 2081 O O . LYS A 1 269 ? -44.728 0.701 48.817 1.00 58.78 269 LYS A O 1
ATOM 2086 N N . LYS A 1 270 ? -44.339 -1.036 47.427 1.00 44.09 270 LYS A N 1
ATOM 2087 C CA . LYS A 1 270 ? -45.641 -1.103 46.731 1.00 44.09 270 LYS A CA 1
ATOM 2088 C C . LYS A 1 270 ? -45.660 -2.139 45.594 1.00 44.09 270 LYS A C 1
ATOM 2090 O O . LYS A 1 270 ? -44.947 -2.024 44.611 1.00 44.09 270 LYS A O 1
ATOM 2095 N N . LYS A 1 271 ? -46.541 -3.120 45.817 1.00 48.16 271 LYS A N 1
ATOM 2096 C CA . LYS A 1 271 ? -47.428 -3.873 44.912 1.00 48.16 271 LYS A CA 1
ATOM 2097 C C . LYS A 1 271 ? -46.877 -4.394 43.574 1.00 48.16 271 LYS A C 1
ATOM 2099 O O . LYS A 1 271 ? -46.622 -3.652 42.635 1.00 48.16 271 LYS A O 1
ATOM 2104 N N . ALA A 1 272 ? -46.825 -5.723 43.521 1.00 51.31 272 ALA A N 1
ATOM 2105 C CA . ALA A 1 272 ? -46.509 -6.562 42.381 1.00 51.31 272 ALA A CA 1
ATOM 2106 C C . ALA A 1 272 ? -47.408 -6.300 41.163 1.00 51.31 272 ALA A C 1
ATOM 2108 O O . ALA A 1 272 ? -48.633 -6.261 41.274 1.00 51.31 272 ALA A O 1
ATOM 2109 N N . SER A 1 273 ? -46.767 -6.207 40.000 1.00 43.50 273 SER A N 1
ATOM 2110 C CA . SER A 1 273 ? -47.352 -6.500 38.696 1.00 43.50 273 SER A CA 1
ATOM 2111 C C . SER A 1 273 ? -46.342 -7.336 37.905 1.00 43.50 273 SER A C 1
ATOM 2113 O O . SER A 1 273 ? -45.130 -7.153 38.021 1.00 43.50 273 SER A O 1
ATOM 2115 N N . SER A 1 274 ? -46.881 -8.311 37.188 1.00 43.66 274 SER A N 1
ATOM 2116 C CA . SER A 1 274 ? -46.256 -9.468 36.551 1.00 43.66 274 SER A CA 1
ATOM 2117 C C . SER A 1 274 ? -45.019 -9.167 35.697 1.00 43.66 274 SER A C 1
ATOM 2119 O O . SER A 1 274 ? -45.058 -8.342 34.784 1.00 43.66 274 SER A O 1
ATOM 2121 N N . GLN A 1 275 ? -43.942 -9.917 35.943 1.00 45.69 275 GLN A N 1
ATOM 2122 C CA . GLN A 1 275 ? -42.750 -9.968 35.099 1.00 45.69 275 GLN A CA 1
ATOM 2123 C C . GLN A 1 275 ? -43.012 -10.842 33.863 1.00 45.69 275 GLN A C 1
ATOM 2125 O O . GLN A 1 275 ? -43.060 -12.065 33.958 1.00 45.69 275 GLN A O 1
ATOM 2130 N N . GLN A 1 276 ? -43.135 -10.219 32.691 1.00 47.19 276 GLN A N 1
ATOM 2131 C CA . GLN A 1 276 ? -42.757 -10.870 31.435 1.00 47.19 276 GLN A CA 1
ATOM 2132 C C . GLN A 1 276 ? -41.222 -10.861 31.308 1.00 47.19 276 GLN A C 1
ATOM 2134 O O . GLN A 1 276 ? -40.596 -9.854 31.665 1.00 47.19 276 GLN A O 1
ATOM 2139 N N . PRO A 1 277 ? -40.600 -11.927 30.771 1.00 46.00 277 PRO A N 1
ATOM 2140 C CA . PRO A 1 277 ? -39.172 -11.945 30.490 1.00 46.00 277 PRO A CA 1
ATOM 2141 C C . PRO A 1 277 ? -38.885 -10.947 29.362 1.00 46.00 277 PRO A C 1
ATOM 2143 O O . PRO A 1 277 ? -39.141 -11.207 28.187 1.00 46.00 277 PRO A O 1
ATOM 2146 N N . LYS A 1 278 ? -38.387 -9.760 29.729 1.00 49.34 278 LYS A N 1
ATOM 2147 C CA . LYS A 1 278 ? -37.860 -8.781 28.776 1.00 49.34 278 LYS A CA 1
ATOM 2148 C C . LYS A 1 278 ? -36.705 -9.438 28.031 1.00 49.34 278 LYS A C 1
ATOM 2150 O O . LYS A 1 278 ? -35.648 -9.666 28.614 1.00 49.34 278 LYS A O 1
ATOM 2155 N N . GLN A 1 279 ? -36.927 -9.721 26.750 1.00 50.03 279 GLN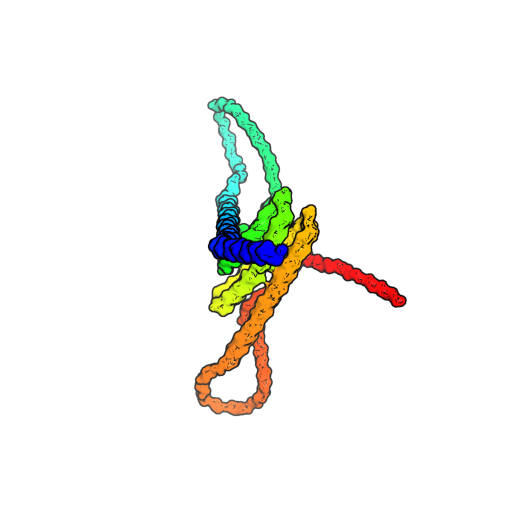 A N 1
ATOM 2156 C CA . GLN A 1 279 ? -35.863 -10.052 25.813 1.00 50.03 279 GLN A CA 1
ATOM 2157 C C . GLN A 1 279 ? -34.711 -9.041 25.956 1.00 50.03 279 GLN A C 1
ATOM 2159 O O . GLN A 1 279 ? -34.976 -7.855 26.201 1.00 50.03 279 GLN A O 1
ATOM 2164 N N . PRO A 1 280 ? -33.448 -9.484 25.818 1.00 49.88 280 PRO A N 1
ATOM 2165 C CA . PRO A 1 280 ? -32.305 -8.586 25.855 1.00 49.88 280 PRO A CA 1
ATOM 2166 C C . PRO A 1 280 ? -32.506 -7.515 24.782 1.00 49.88 280 PRO A C 1
ATOM 2168 O O . PRO A 1 280 ? -32.571 -7.817 23.591 1.00 49.88 280 PRO A O 1
ATOM 2171 N N . LYS A 1 281 ? -32.674 -6.259 25.218 1.00 56.00 281 LYS A N 1
ATOM 2172 C CA . LYS A 1 281 ? -32.707 -5.098 24.326 1.00 56.00 281 LYS A CA 1
ATOM 2173 C C . LYS A 1 281 ? -31.448 -5.167 23.475 1.00 56.00 281 LYS A C 1
ATOM 2175 O O . LYS A 1 281 ? -30.350 -5.056 24.017 1.00 56.00 281 LYS A O 1
ATOM 2180 N N . GLN A 1 282 ? -31.616 -5.373 22.171 1.00 54.09 282 GLN A N 1
ATOM 2181 C CA . GLN A 1 282 ? -30.497 -5.294 21.247 1.00 54.09 282 GLN A CA 1
ATOM 2182 C C . GLN A 1 282 ? -29.799 -3.941 21.444 1.00 54.09 282 GLN A C 1
ATOM 2184 O O . GLN A 1 282 ? -30.493 -2.924 21.576 1.00 54.09 282 GLN A O 1
ATOM 2189 N N . PRO A 1 283 ? -28.457 -3.921 21.523 1.00 57.69 283 PRO A N 1
ATOM 2190 C CA . PRO A 1 283 ? -27.712 -2.684 21.666 1.00 57.69 283 PRO A CA 1
ATOM 2191 C C . PRO A 1 283 ? -28.084 -1.760 20.507 1.00 57.69 283 PRO A C 1
ATOM 2193 O O . PRO A 1 283 ? -28.066 -2.144 19.337 1.00 57.69 283 PRO A O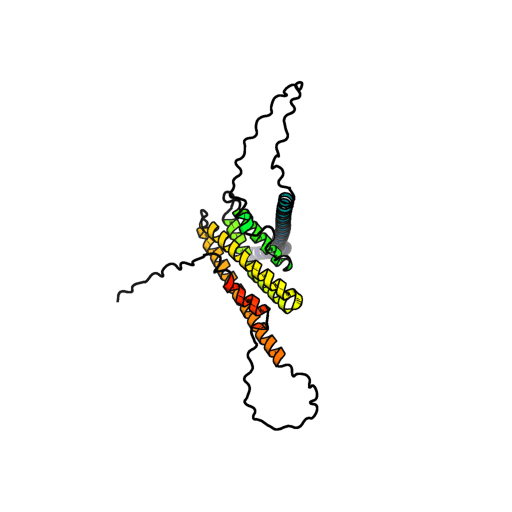 1
ATOM 2196 N N . ASN A 1 284 ? -28.506 -0.547 20.849 1.00 62.16 284 ASN A N 1
ATOM 2197 C CA . ASN A 1 284 ? -28.923 0.449 19.882 1.00 62.16 284 ASN A CA 1
ATOM 2198 C C . ASN A 1 284 ? -27.686 0.858 19.068 1.00 62.16 284 ASN A C 1
ATOM 2200 O O . ASN A 1 284 ? -26.853 1.610 19.561 1.00 62.16 284 ASN A O 1
ATOM 2204 N N . LEU A 1 285 ? -27.566 0.371 17.826 1.00 57.00 285 LEU A N 1
ATOM 2205 C CA . LEU A 1 285 ? -26.438 0.633 16.907 1.00 57.00 285 LEU A CA 1
ATOM 2206 C C . LEU A 1 285 ? -26.123 2.130 16.705 1.00 57.00 285 LEU A C 1
ATOM 2208 O O . LEU A 1 285 ? -25.075 2.479 16.173 1.00 57.00 285 LEU A O 1
ATOM 2212 N N . LYS A 1 286 ? -27.028 3.031 17.110 1.00 61.38 286 LYS A N 1
ATOM 2213 C CA . LYS A 1 286 ? -26.811 4.484 17.096 1.00 61.38 286 LYS A CA 1
ATOM 2214 C C . LYS A 1 286 ? -25.870 4.982 18.198 1.00 61.38 286 LYS A C 1
ATOM 2216 O O . LYS A 1 286 ? -25.376 6.098 18.080 1.00 61.38 286 LYS A O 1
ATOM 2221 N N . GLU A 1 287 ? -25.649 4.203 19.254 1.00 64.75 287 GLU A N 1
ATOM 2222 C CA . GLU A 1 287 ? -24.871 4.617 20.431 1.00 64.75 287 GLU A CA 1
ATOM 2223 C C . GLU A 1 287 ? -23.372 4.302 20.304 1.00 64.75 287 GLU A C 1
ATOM 2225 O O . GLU A 1 287 ? -22.572 4.827 21.075 1.00 64.75 287 GLU A O 1
ATOM 2230 N N . THR A 1 288 ? -22.970 3.509 19.306 1.00 67.81 288 THR A N 1
ATOM 2231 C CA . THR A 1 288 ? -21.569 3.172 19.020 1.00 67.81 288 THR A CA 1
ATOM 2232 C C . THR A 1 288 ? -21.054 3.956 17.804 1.00 67.81 288 THR A C 1
ATOM 2234 O O . THR A 1 288 ? -21.330 3.605 16.652 1.00 67.81 288 THR A O 1
ATOM 2237 N N . PRO A 1 289 ? -20.300 5.051 18.015 1.00 69.81 289 PRO A N 1
ATOM 2238 C CA . PRO A 1 289 ? -19.852 5.918 16.926 1.00 69.81 289 PRO A CA 1
ATOM 2239 C C . PRO A 1 289 ? -18.893 5.213 15.944 1.00 69.81 289 PRO A C 1
ATOM 2241 O O . PRO A 1 289 ? -18.938 5.500 14.747 1.00 69.81 289 PRO A O 1
ATOM 2244 N N . SER A 1 290 ? -18.092 4.243 16.403 1.00 66.88 290 SER A N 1
ATOM 2245 C CA . SER A 1 290 ? -17.223 3.376 15.581 1.00 66.88 290 SER A CA 1
ATOM 2246 C C . SER A 1 290 ? -18.003 2.585 14.520 1.00 66.88 290 SER A C 1
ATOM 2248 O O . SER A 1 290 ? -17.686 2.675 13.331 1.00 66.88 290 SER A O 1
ATOM 2250 N N . LEU A 1 291 ? -19.084 1.904 14.914 1.00 69.06 291 LEU A N 1
ATOM 2251 C CA . LEU A 1 291 ? -19.970 1.155 14.010 1.00 69.06 291 LEU A CA 1
ATOM 2252 C C . LEU A 1 291 ? -20.622 2.037 12.964 1.00 69.06 291 LEU A C 1
ATOM 2254 O O . LEU A 1 291 ? -20.729 1.661 11.796 1.00 69.06 291 LEU A O 1
ATOM 2258 N N . ASN A 1 292 ? -21.049 3.231 13.362 1.00 74.44 292 ASN A N 1
ATOM 2259 C CA . ASN A 1 292 ? -21.633 4.176 12.424 1.00 74.44 292 ASN A CA 1
ATOM 2260 C C . ASN A 1 292 ? -20.602 4.612 11.366 1.00 74.44 292 ASN A C 1
ATOM 2262 O O . ASN A 1 292 ? -20.928 4.699 10.182 1.00 74.44 292 ASN A O 1
ATOM 2266 N N . ALA A 1 293 ? -19.338 4.805 11.760 1.00 70.50 293 ALA A N 1
ATOM 2267 C CA . ALA A 1 293 ? -18.250 5.107 10.829 1.00 70.50 293 ALA A CA 1
ATOM 2268 C C . ALA A 1 293 ? -18.018 3.960 9.826 1.00 70.50 293 ALA A C 1
ATOM 2270 O O . ALA A 1 293 ? -17.979 4.203 8.616 1.00 70.50 293 ALA A O 1
ATOM 2271 N N . ILE A 1 294 ? -17.933 2.719 10.315 1.00 72.31 294 ILE A N 1
ATOM 2272 C CA . ILE A 1 294 ? -17.677 1.524 9.495 1.00 72.31 294 ILE A CA 1
ATOM 2273 C C . ILE A 1 294 ? -18.851 1.249 8.541 1.00 72.31 294 ILE A C 1
ATOM 2275 O O . ILE A 1 294 ? -18.661 1.077 7.338 1.00 72.31 294 ILE A O 1
ATOM 2279 N N . THR A 1 295 ? -20.089 1.292 9.035 1.00 70.50 295 THR A N 1
ATOM 2280 C CA . THR A 1 295 ? -21.293 1.021 8.225 1.00 70.50 295 THR A CA 1
ATOM 2281 C C . THR A 1 295 ? -21.599 2.124 7.204 1.00 70.50 295 THR A C 1
ATOM 2283 O O . THR A 1 295 ? -22.171 1.854 6.142 1.00 70.50 295 THR A O 1
ATOM 2286 N N . CYS A 1 296 ? -21.188 3.370 7.468 1.00 64.94 296 CYS A N 1
ATOM 2287 C CA . CYS A 1 296 ? -21.322 4.478 6.519 1.00 64.94 296 CYS A CA 1
ATOM 2288 C C . CYS A 1 296 ? -20.257 4.476 5.415 1.00 64.94 296 CYS A C 1
ATOM 2290 O O . CYS A 1 296 ? -20.484 5.086 4.361 1.00 64.94 296 CYS A O 1
ATOM 2292 N N . PHE A 1 297 ? -19.122 3.808 5.639 1.00 60.44 297 PHE A N 1
ATOM 2293 C CA . PHE A 1 297 ? -17.976 3.804 4.734 1.00 60.44 297 PHE A CA 1
ATOM 2294 C C . PHE A 1 297 ? -18.317 3.341 3.301 1.00 60.44 297 PHE A C 1
ATOM 2296 O O . PHE A 1 297 ? -18.017 4.084 2.360 1.00 60.44 297 PHE A O 1
ATOM 2303 N N . PRO A 1 298 ? -19.039 2.221 3.081 1.00 54.69 298 PRO A N 1
ATOM 2304 C CA . PRO A 1 298 ? -19.393 1.800 1.726 1.00 54.69 298 PRO A CA 1
ATOM 2305 C C . PRO A 1 298 ? -20.529 2.625 1.095 1.00 54.69 298 PRO A C 1
ATOM 2307 O O . PRO A 1 298 ? -20.586 2.757 -0.124 1.00 54.69 298 PRO A O 1
ATOM 2310 N N . ARG A 1 299 ? -21.452 3.219 1.867 1.00 52.84 299 ARG A N 1
ATOM 2311 C CA . ARG A 1 299 ? -22.699 3.784 1.300 1.00 52.84 299 ARG A CA 1
ATOM 2312 C C . ARG A 1 299 ? -22.574 5.180 0.689 1.00 52.84 299 ARG A C 1
ATOM 2314 O O . ARG A 1 299 ? -23.338 5.507 -0.219 1.00 52.84 299 ARG A O 1
ATOM 2321 N N . ARG A 1 300 ? -21.664 6.035 1.170 1.00 51.62 300 ARG A N 1
ATOM 2322 C CA . ARG A 1 300 ? -21.665 7.463 0.780 1.00 51.62 300 ARG A CA 1
ATOM 2323 C C . ARG A 1 300 ? -20.898 7.791 -0.502 1.00 51.62 300 ARG A C 1
ATOM 2325 O O . ARG A 1 300 ? -21.201 8.813 -1.113 1.00 51.62 300 ARG A O 1
ATOM 2332 N N . ARG A 1 301 ? -19.936 6.968 -0.938 1.00 50.78 301 ARG A N 1
ATOM 2333 C CA . ARG A 1 301 ? -19.046 7.345 -2.056 1.00 50.78 301 ARG A CA 1
ATOM 2334 C C . ARG A 1 301 ? -19.458 6.848 -3.434 1.00 50.78 301 ARG A C 1
ATOM 2336 O O . ARG A 1 301 ? -19.304 7.603 -4.390 1.00 50.78 301 ARG A O 1
ATOM 2343 N N . TYR A 1 302 ? -20.072 5.672 -3.548 1.00 46.47 302 TYR A N 1
ATOM 2344 C CA . TYR A 1 302 ? -20.480 5.151 -4.860 1.00 46.47 302 TYR A CA 1
ATOM 2345 C C . TYR A 1 302 ? -21.544 6.013 -5.562 1.00 46.47 302 TYR A C 1
ATOM 2347 O O . TYR A 1 302 ? -21.620 6.013 -6.785 1.00 46.47 302 TYR A O 1
ATOM 2355 N N . ARG A 1 303 ? -22.328 6.817 -4.825 1.00 48.88 303 ARG A N 1
ATOM 2356 C CA . ARG A 1 303 ? -23.335 7.709 -5.430 1.00 48.88 303 ARG A CA 1
ATOM 2357 C C . ARG A 1 303 ? -22.772 8.970 -6.088 1.00 48.88 303 ARG A C 1
ATOM 2359 O O . ARG A 1 303 ? -23.434 9.490 -6.977 1.00 48.88 303 ARG A O 1
ATOM 2366 N N . ARG A 1 304 ? -21.615 9.490 -5.660 1.00 46.84 304 ARG A N 1
ATOM 2367 C CA . ARG A 1 304 ? -21.084 10.764 -6.193 1.00 46.84 304 ARG A CA 1
ATOM 2368 C C . ARG A 1 304 ? -20.190 10.601 -7.413 1.00 46.84 304 ARG A C 1
ATOM 2370 O O . ARG A 1 304 ? -20.118 11.528 -8.202 1.00 46.84 304 ARG A O 1
ATOM 2377 N N . ALA A 1 305 ? -19.551 9.448 -7.588 1.00 46.56 305 ALA A N 1
ATOM 2378 C CA . ALA A 1 305 ? -18.602 9.270 -8.682 1.00 46.56 305 ALA A CA 1
ATOM 2379 C C . ALA A 1 305 ? -19.272 9.058 -10.056 1.00 46.56 305 ALA A C 1
ATOM 2381 O O . ALA A 1 305 ? -18.598 9.141 -11.069 1.00 46.56 305 ALA A O 1
ATOM 2382 N N . GLY A 1 306 ? -20.578 8.767 -10.137 1.00 44.62 306 GLY A N 1
ATOM 2383 C CA . GLY A 1 306 ? -21.231 8.477 -11.426 1.00 44.62 306 GLY A CA 1
ATOM 2384 C C . GLY A 1 306 ? -20.812 7.136 -12.051 1.00 44.62 306 GLY A C 1
ATOM 2385 O O . GLY A 1 306 ? -21.154 6.849 -13.197 1.00 44.62 306 GLY A O 1
ATOM 2386 N N . TRP A 1 307 ? -20.111 6.288 -11.295 1.00 46.00 307 TRP A N 1
ATOM 2387 C CA . TRP A 1 307 ? -19.653 4.974 -11.736 1.00 46.00 307 TRP A CA 1
ATOM 2388 C C . TRP A 1 307 ? -20.845 4.017 -11.825 1.00 46.00 307 TRP A C 1
ATOM 2390 O O . TRP A 1 307 ? -21.221 3.354 -10.858 1.00 46.00 307 TRP A O 1
ATOM 2400 N N . LYS A 1 308 ? -21.464 3.940 -13.006 1.00 45.12 308 LYS A N 1
ATOM 2401 C CA . LYS A 1 308 ? -22.294 2.792 -13.374 1.00 45.12 308 LYS A CA 1
ATOM 2402 C C . LYS A 1 308 ? -21.347 1.624 -13.624 1.00 45.12 308 LYS A C 1
ATOM 2404 O O . LYS A 1 308 ? -20.780 1.527 -14.708 1.00 45.12 308 LYS A O 1
ATOM 2409 N N . PHE A 1 309 ? -21.209 0.726 -12.649 1.00 39.12 309 PHE A N 1
ATOM 2410 C CA . PHE A 1 309 ? -20.740 -0.632 -12.921 1.00 39.12 309 PHE A CA 1
ATOM 2411 C C . PHE A 1 309 ? -21.711 -1.251 -13.937 1.00 39.12 309 PHE A C 1
ATOM 2413 O O . PHE A 1 309 ? -22.760 -1.782 -13.577 1.00 39.12 309 PHE A O 1
ATOM 2420 N N . ARG A 1 310 ? -21.411 -1.128 -15.235 1.00 34.69 310 ARG A N 1
ATOM 2421 C CA . ARG A 1 310 ? -22.008 -2.008 -16.234 1.00 34.69 310 ARG A CA 1
ATOM 2422 C C . ARG A 1 310 ? -21.342 -3.351 -16.017 1.00 34.69 310 ARG A C 1
ATOM 2424 O O . ARG A 1 310 ? -20.249 -3.584 -16.519 1.00 34.69 310 ARG A O 1
ATOM 2431 N N . CYS A 1 311 ? -21.983 -4.219 -15.243 1.00 33.69 311 CYS A N 1
ATOM 2432 C CA . CYS A 1 311 ? -21.686 -5.637 -15.348 1.00 33.69 311 CYS A CA 1
ATOM 2433 C C . CYS A 1 311 ? -21.835 -6.004 -16.834 1.00 33.69 311 CYS A C 1
ATOM 2435 O O . CYS A 1 311 ? -22.893 -5.714 -17.408 1.00 33.69 311 CYS A O 1
ATOM 2437 N N . PRO A 1 312 ? -20.800 -6.558 -17.487 1.00 37.53 312 PRO A N 1
ATOM 2438 C CA . PRO A 1 312 ? -20.964 -7.073 -18.835 1.00 37.53 312 PRO A CA 1
ATOM 2439 C C . PRO A 1 312 ? -22.116 -8.090 -18.816 1.00 37.53 312 PRO A C 1
ATOM 2441 O O . PRO A 1 312 ? -22.227 -8.855 -17.850 1.00 37.53 312 PRO A O 1
ATOM 2444 N N . PRO A 1 313 ? -23.016 -8.076 -19.816 1.00 41.81 313 PRO A N 1
ATOM 2445 C CA . PRO A 1 313 ? -24.110 -9.032 -19.868 1.00 41.81 313 PRO A CA 1
ATOM 2446 C C . PRO A 1 313 ? -23.519 -10.441 -19.823 1.00 41.81 313 PRO A C 1
ATOM 2448 O O . PRO A 1 313 ? -22.657 -10.787 -20.631 1.00 41.81 313 PRO A O 1
ATOM 2451 N N . ALA A 1 314 ? -23.950 -11.229 -18.836 1.00 42.50 314 ALA A N 1
ATOM 2452 C CA . ALA A 1 314 ? -23.515 -12.607 -18.692 1.00 42.50 314 ALA A CA 1
ATOM 2453 C C . ALA A 1 314 ? -23.768 -13.353 -20.016 1.00 42.50 314 ALA A C 1
ATOM 2455 O O . ALA A 1 314 ? -24.852 -13.204 -20.592 1.00 42.50 314 ALA A O 1
ATOM 2456 N N . PRO A 1 315 ? -22.806 -14.144 -20.523 1.00 49.53 315 PRO A N 1
ATOM 2457 C CA . PRO A 1 315 ? -23.024 -14.930 -21.723 1.00 49.53 315 PRO A CA 1
ATOM 2458 C C . PRO A 1 315 ? -24.119 -15.958 -21.432 1.00 49.53 315 PRO A C 1
ATOM 2460 O O . PRO A 1 315 ? -23.901 -16.950 -20.736 1.00 49.53 315 PRO A O 1
ATOM 2463 N N . ILE A 1 316 ? -25.315 -15.708 -21.965 1.00 54.94 316 ILE A N 1
ATOM 2464 C CA . ILE A 1 316 ? -26.424 -16.658 -21.952 1.00 54.94 316 ILE A CA 1
ATOM 2465 C C . ILE A 1 316 ? -26.005 -17.817 -22.857 1.00 54.94 316 ILE A C 1
ATOM 2467 O O . ILE A 1 316 ? -26.219 -17.797 -24.070 1.00 54.94 316 ILE A O 1
ATOM 2471 N N . ARG A 1 317 ? -25.372 -18.838 -22.273 1.00 56.19 317 ARG A N 1
ATOM 2472 C CA . ARG A 1 317 ? -25.204 -20.135 -22.925 1.00 56.19 317 ARG A CA 1
ATOM 2473 C C . ARG A 1 317 ? -26.594 -20.748 -23.065 1.00 56.19 317 ARG A C 1
ATOM 2475 O O . ARG A 1 317 ? -27.106 -21.363 -22.135 1.00 56.19 317 ARG A O 1
ATOM 2482 N N . ARG A 1 318 ? -27.224 -20.554 -24.229 1.00 55.97 318 ARG A N 1
ATOM 2483 C CA . ARG A 1 318 ? -28.379 -21.353 -24.645 1.00 55.97 318 ARG A CA 1
ATOM 2484 C C . ARG A 1 318 ? -27.903 -22.792 -24.816 1.00 55.97 318 ARG A C 1
ATOM 2486 O O . ARG A 1 318 ? -27.325 -23.139 -25.841 1.00 55.97 318 ARG A O 1
ATOM 2493 N N . ILE A 1 319 ? -28.132 -23.608 -23.796 1.00 49.84 319 ILE A N 1
ATOM 2494 C CA . ILE A 1 319 ? -28.109 -25.060 -23.929 1.00 49.84 319 ILE A CA 1
ATOM 2495 C C . ILE A 1 319 ? -29.337 -25.404 -24.777 1.00 49.84 319 ILE A C 1
ATOM 2497 O O . ILE A 1 319 ? -30.469 -25.246 -24.323 1.00 49.84 319 ILE A O 1
ATOM 2501 N N . ARG A 1 320 ? -29.117 -25.773 -26.043 1.00 58.94 320 ARG A N 1
ATOM 2502 C CA . ARG A 1 320 ? -30.120 -26.505 -26.823 1.00 58.94 320 ARG A CA 1
ATOM 2503 C C . ARG A 1 320 ? -30.167 -27.914 -26.236 1.00 58.94 320 ARG A C 1
ATOM 2505 O O . ARG A 1 320 ? -29.149 -28.601 -26.275 1.00 58.94 320 ARG A O 1
ATOM 2512 N N . ILE A 1 321 ? -31.308 -28.269 -25.654 1.00 63.72 321 ILE A N 1
ATOM 2513 C CA . ILE A 1 321 ? -31.724 -29.661 -25.457 1.00 63.72 321 ILE A CA 1
ATOM 2514 C C . ILE A 1 321 ? -32.386 -30.101 -26.760 1.00 63.72 321 ILE A C 1
ATOM 2516 O O . ILE A 1 321 ? -33.121 -29.258 -27.330 1.00 63.72 321 ILE A O 1
#